Protein AF-A0A4D6KQW0-F1 (afdb_monomer_lite)

Radius of gyration: 22.05 Å; chains: 1; bounding box: 54×59×61 Å

pLDDT: mean 71.61, std 23.9, range [19.73, 98.38]

Secondary structure (DSSP, 8-state):
-------TT--EEEE-SS---HHHHHHHHHT-TT-SEEEEEEE----TT--PPPPGGG--TT-------S---------------EEEEEEETTEEEEEEEE-TT--EEEEEEES-SS-EEEEE-TT--EEEEES-SEEEES--TT--EEEEE-SEE-EEEE---TT--EEEEEEEEE-HHHHHHHHHHTTT-SEEEEEEEEE-SSS--BPPPP-BHHHHHHT-TT--EEEEEHHHHHHHHHB-GGGSS-TT---TT--EEEEEPPPTT---

Organism: Vigna unguiculata (NCBI:txid3917)

Sequence (272 aa):
MVEIGNLPALEFLSMRGIQWCWDAICKILKLASEVKHLFMKVEFTGNFEALQPFPESLWNKGDRFGAKMKGRLKLVGSRKLDDVSRTRAEFRKEGVRTISIDLPYLDECKLDFYGLRSCSLTLTSSKIVSLEVQGCSRIRVPESQHLRNLSIFNSAVYMVEIGNLPALEFLSMRGIQWCWDAICKILKLASEVKHLFMKVEFTGNFEALQPFPEVDFVDFFNSHPHLRKFDIHGAMFIALCQKNSLKHGDPGFLIPCLEEVVITMRSPLNAE

Foldseek 3Di:
DDDDPQDPPPQEDAADDADDDVVNVQVVQQSPLQHQADHDAYEDDDDLPPDDDDDPPPDDPPDDDDDDDPDDDDDDDDDDDPRQWGWDFDADSQGTAETETRRANHQEYAYAYHPDPEHAYEYEYQRHQEYADEDHQHYAYARAQNHAYYHYHYQHHEYYHYHAHPNHAYDADAHAEYALVRVVVVLLSCLAYQEYHEHYNAYDHPPDGHQDAADALLVSLVSNLNHAY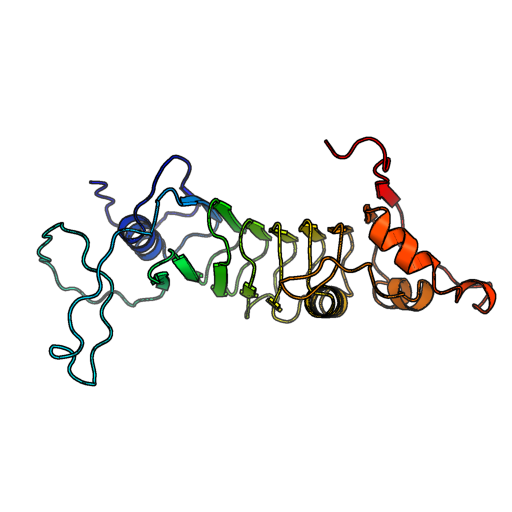AEYEQSVVVSNVPPPVVVVDDPPRDSDRHNYYHYDYDDPVDPD

Structure (mmCIF, N/CA/C/O backbone):
data_AF-A0A4D6KQW0-F1
#
_entry.id   AF-A0A4D6KQW0-F1
#
loop_
_atom_site.group_PDB
_atom_site.id
_atom_site.type_symbol
_atom_site.label_atom_id
_atom_site.label_alt_id
_atom_site.label_comp_id
_atom_site.label_asym_id
_atom_site.label_entity_id
_atom_site.label_seq_id
_atom_site.pdbx_PDB_ins_code
_atom_site.Cartn_x
_atom_site.Cartn_y
_atom_site.Cartn_z
_atom_site.occupancy
_atom_site.B_iso_or_equiv
_atom_site.auth_seq_id
_atom_site.auth_comp_id
_atom_site.auth_asym_id
_atom_site.auth_atom_id
_atom_site.pdbx_PDB_model_num
ATOM 1 N N . MET A 1 1 ? -29.356 18.038 13.583 1.00 27.16 1 MET A N 1
ATOM 2 C CA . MET A 1 1 ? -28.861 17.526 14.879 1.00 27.16 1 MET A CA 1
ATOM 3 C C . MET A 1 1 ? -29.079 16.024 14.825 1.00 27.16 1 MET A C 1
ATOM 5 O O . MET A 1 1 ? -30.209 15.639 14.572 1.00 27.16 1 MET A O 1
ATOM 9 N N . VAL A 1 2 ? -28.030 15.203 14.901 1.00 27.91 2 VAL A N 1
ATOM 10 C CA . VAL A 1 2 ? -28.188 13.740 14.946 1.00 27.91 2 VAL A CA 1
ATOM 11 C C . VAL A 1 2 ? -27.994 13.334 16.402 1.00 27.91 2 VAL A C 1
ATOM 13 O O . VAL A 1 2 ? -26.892 13.467 16.931 1.00 27.91 2 VAL A O 1
ATOM 16 N N . GLU A 1 3 ? -29.075 12.936 17.065 1.00 28.61 3 GLU A N 1
ATOM 17 C CA . GLU A 1 3 ? -29.013 12.284 18.372 1.00 28.61 3 GLU A CA 1
ATOM 18 C C . GLU A 1 3 ? -28.899 10.786 18.122 1.00 28.61 3 GLU A C 1
ATOM 20 O O . GLU A 1 3 ? -29.828 10.156 17.626 1.00 28.61 3 GLU A O 1
ATOM 25 N N . ILE A 1 4 ? -27.727 10.230 18.410 1.00 43.09 4 ILE A N 1
ATOM 26 C CA . ILE A 1 4 ? -27.513 8.789 18.389 1.00 43.09 4 ILE A CA 1
ATOM 27 C C . ILE A 1 4 ? -27.331 8.375 19.844 1.00 43.09 4 ILE A C 1
ATOM 29 O O . ILE A 1 4 ? -26.445 8.892 20.527 1.00 43.09 4 ILE A O 1
ATOM 33 N N . GLY A 1 5 ? -28.223 7.512 20.330 1.00 39.19 5 GLY A N 1
ATOM 34 C CA . GLY A 1 5 ? -28.099 6.895 21.648 1.00 39.19 5 GLY A CA 1
ATOM 35 C C . GLY A 1 5 ? -26.847 6.019 21.747 1.00 39.19 5 GLY A C 1
ATOM 36 O O . GLY A 1 5 ? -26.085 5.876 20.795 1.00 39.19 5 GLY A O 1
ATOM 37 N N . ASN A 1 6 ? -26.624 5.422 22.914 1.00 46.97 6 ASN A N 1
ATOM 38 C CA . ASN A 1 6 ? -25.516 4.491 23.110 1.00 46.97 6 ASN A CA 1
ATOM 39 C C . ASN A 1 6 ? -25.658 3.308 22.128 1.00 46.97 6 ASN A C 1
ATOM 41 O O . ASN A 1 6 ? -26.727 2.698 22.084 1.00 46.97 6 ASN A O 1
ATOM 45 N N . L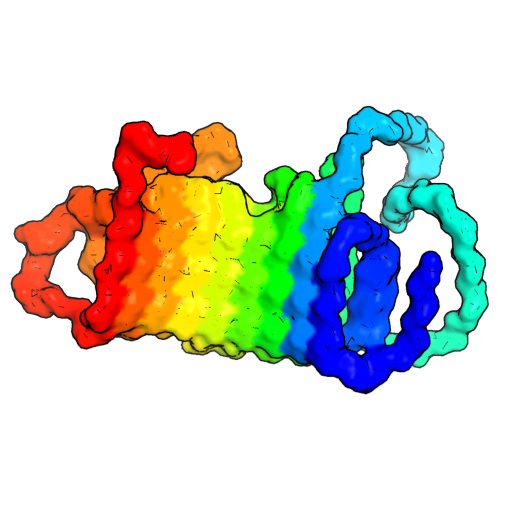EU A 1 7 ? -24.616 2.991 21.352 1.00 54.09 7 LEU A N 1
ATOM 46 C CA . LEU A 1 7 ? -24.632 1.920 20.344 1.00 54.09 7 LEU A CA 1
ATOM 47 C C . LEU A 1 7 ? -23.640 0.796 20.703 1.00 54.09 7 LEU A C 1
ATOM 49 O O . LEU A 1 7 ? -22.674 0.571 19.975 1.00 54.09 7 LEU A O 1
ATOM 53 N N . PRO A 1 8 ? -23.863 0.055 21.803 1.00 48.91 8 PRO A N 1
ATOM 54 C CA . PRO A 1 8 ? -22.927 -0.961 22.290 1.00 48.91 8 PRO A CA 1
ATOM 55 C C . PRO A 1 8 ? -22.839 -2.223 21.410 1.00 48.91 8 PRO A C 1
ATOM 57 O O . PRO A 1 8 ? -22.268 -3.205 21.840 1.00 48.91 8 PRO A O 1
ATOM 60 N N . ALA A 1 9 ? -23.430 -2.240 20.213 1.00 58.91 9 ALA A N 1
ATOM 61 C CA . ALA A 1 9 ? -23.419 -3.397 19.311 1.00 58.91 9 ALA A CA 1
ATOM 62 C C . ALA A 1 9 ? -23.220 -2.990 17.841 1.00 58.91 9 ALA A C 1
ATOM 64 O O . ALA A 1 9 ? -23.640 -3.696 16.923 1.00 58.91 9 ALA A O 1
ATOM 65 N N . LEU A 1 10 ? -22.650 -1.807 17.592 1.00 61.50 10 LEU A N 1
ATOM 66 C CA . LEU A 1 10 ? -22.441 -1.337 16.228 1.00 61.50 10 LEU A CA 1
ATOM 67 C C . LEU A 1 10 ? -21.214 -2.020 15.619 1.00 61.50 10 LEU A C 1
ATOM 69 O O . LEU A 1 10 ? -20.106 -1.513 15.723 1.00 61.50 10 LEU A O 1
ATOM 73 N N . GLU A 1 11 ? -21.417 -3.154 14.956 1.00 61.88 11 GLU A N 1
ATOM 74 C CA . GLU A 1 11 ? -20.333 -3.861 14.258 1.00 61.88 11 GLU A CA 1
ATOM 75 C C . GLU A 1 11 ? -19.911 -3.156 12.960 1.00 61.88 11 GLU A C 1
ATOM 77 O O . GLU A 1 11 ? -18.761 -3.269 12.532 1.00 61.88 11 GLU A O 1
ATOM 82 N N . PHE A 1 12 ? -20.830 -2.399 12.351 1.00 60.78 12 PHE A N 1
ATOM 83 C CA . PHE A 1 12 ? -20.650 -1.738 11.063 1.00 60.78 12 PHE A CA 1
ATOM 84 C C . PHE A 1 12 ? -21.057 -0.263 11.124 1.00 60.78 12 PHE A C 1
ATOM 86 O O . PHE A 1 12 ? -22.194 0.069 11.464 1.00 60.78 12 PHE A O 1
ATOM 93 N N . LEU A 1 13 ? -20.147 0.627 10.720 1.00 69.88 13 LEU A N 1
ATOM 94 C CA . LEU A 1 13 ? -20.395 2.060 10.590 1.00 69.88 13 LEU A CA 1
ATOM 95 C C . LEU A 1 13 ? -20.062 2.528 9.169 1.00 69.88 13 LEU A C 1
ATOM 97 O O . LEU A 1 13 ? -18.905 2.510 8.760 1.00 69.88 13 LEU A O 1
ATOM 101 N N . SER A 1 14 ? -21.070 3.002 8.431 1.00 69.31 14 SER A N 1
ATOM 102 C CA . SER A 1 14 ? -20.897 3.602 7.102 1.00 69.31 14 SER A CA 1
ATOM 103 C C . SER A 1 14 ? -21.384 5.046 7.083 1.00 69.31 14 SER A C 1
ATOM 105 O O . SER A 1 14 ? -22.583 5.304 7.163 1.00 69.31 14 SER A O 1
ATOM 107 N N . MET A 1 15 ? -20.465 5.987 6.890 1.00 64.38 15 MET A N 1
ATOM 108 C CA . MET A 1 15 ? -20.759 7.412 6.741 1.00 64.38 15 MET A CA 1
ATOM 109 C C . MET A 1 15 ? -20.546 7.817 5.277 1.00 64.38 15 MET A C 1
ATOM 111 O O . MET A 1 15 ? -19.411 7.910 4.809 1.00 64.38 15 MET A O 1
ATOM 115 N N . ARG A 1 16 ? -21.648 8.012 4.537 1.00 55.78 16 ARG A N 1
ATOM 116 C CA . ARG A 1 16 ? -21.675 8.412 3.113 1.00 55.78 16 ARG A CA 1
ATOM 117 C C . ARG A 1 16 ? -22.525 9.676 2.948 1.00 55.78 16 ARG A C 1
ATOM 119 O O . ARG A 1 16 ? -23.539 9.798 3.625 1.00 55.78 16 ARG A O 1
ATOM 126 N N . GLY A 1 17 ? -22.151 10.584 2.044 1.00 53.31 17 GLY A N 1
ATOM 127 C CA . GLY A 1 17 ? -22.925 11.799 1.728 1.00 53.31 17 GLY A CA 1
ATOM 128 C C . GLY A 1 17 ? -22.241 13.119 2.118 1.00 53.31 17 GLY A C 1
ATOM 129 O O . GLY A 1 17 ? -21.148 13.115 2.680 1.00 53.31 17 GLY A O 1
ATOM 130 N N . ILE A 1 18 ? -22.880 14.245 1.773 1.00 48.38 18 ILE A N 1
ATOM 131 C CA . ILE A 1 18 ? -22.278 15.593 1.777 1.00 48.38 18 ILE A CA 1
ATOM 132 C C . ILE A 1 18 ? -22.217 16.206 3.192 1.00 48.38 18 ILE A C 1
ATOM 134 O O . ILE A 1 18 ? -23.216 16.254 3.906 1.00 48.38 18 ILE A O 1
ATOM 138 N N . GLN A 1 19 ? -21.026 16.721 3.530 1.00 58.16 19 GLN A N 1
ATOM 139 C CA . GLN A 1 19 ? -20.669 17.606 4.653 1.00 58.16 19 GLN A CA 1
ATOM 140 C C . GLN A 1 19 ? -21.004 17.107 6.072 1.00 58.16 19 GLN A C 1
ATOM 142 O O . GLN A 1 19 ? -21.882 17.612 6.772 1.00 58.16 19 GLN A O 1
ATOM 147 N N . TRP A 1 20 ? -20.202 16.164 6.563 1.00 57.16 20 TRP A N 1
ATOM 148 C CA . TRP A 1 20 ? -20.173 15.836 7.987 1.00 57.16 20 TRP A CA 1
ATOM 149 C C . TRP A 1 20 ? -19.357 16.878 8.755 1.00 57.16 20 TRP A C 1
ATOM 151 O O . TRP A 1 20 ? -18.189 17.117 8.442 1.00 57.16 20 TRP A O 1
ATOM 161 N N . CYS A 1 21 ? -19.936 17.484 9.797 1.00 62.44 21 CYS A N 1
ATOM 162 C CA . CYS A 1 21 ? -19.119 18.253 10.729 1.00 62.44 21 CYS A CA 1
ATOM 163 C C . CYS A 1 21 ? -18.266 17.293 11.566 1.00 62.44 21 CYS A C 1
ATOM 165 O O . CYS A 1 21 ? -18.714 16.221 11.981 1.00 62.44 21 CYS A O 1
ATOM 167 N N . TRP A 1 22 ? -17.024 17.684 11.831 1.00 64.44 22 TRP A N 1
ATOM 168 C CA . TRP A 1 22 ? -16.080 16.820 12.533 1.00 64.44 22 TRP A CA 1
ATOM 169 C C . TRP A 1 22 ? -16.530 16.446 13.944 1.00 64.44 22 TRP A C 1
ATOM 171 O O . TRP A 1 22 ? -16.306 15.329 14.399 1.00 64.44 22 TRP A O 1
ATOM 181 N N . ASP A 1 23 ? -17.231 17.354 14.620 1.00 63.06 23 ASP A N 1
ATOM 182 C CA . ASP A 1 23 ? -17.795 17.080 15.938 1.00 63.06 23 ASP A CA 1
ATOM 183 C C . ASP A 1 23 ? -18.806 15.928 15.901 1.00 63.06 23 ASP A C 1
ATOM 185 O O . ASP A 1 23 ? -18.864 15.140 16.845 1.00 63.06 23 ASP A O 1
ATOM 189 N N . ALA A 1 24 ? -19.583 15.799 14.820 1.00 65.81 24 ALA A N 1
ATOM 190 C CA . ALA A 1 24 ? -20.486 14.669 14.633 1.00 65.81 24 ALA A CA 1
ATOM 191 C C . ALA A 1 24 ? -19.702 13.375 14.381 1.00 65.81 24 ALA A C 1
ATOM 193 O O . ALA A 1 24 ? -19.986 12.379 15.037 1.00 65.81 24 ALA A O 1
ATOM 194 N N . ILE A 1 25 ? -18.674 13.409 13.524 1.00 68.38 25 ILE A N 1
ATOM 195 C CA . ILE A 1 25 ? -17.788 12.258 13.269 1.00 68.38 25 ILE A CA 1
ATOM 196 C C . ILE A 1 25 ? -17.158 11.763 14.578 1.00 68.38 25 ILE A C 1
ATOM 198 O O . ILE A 1 25 ? -17.286 10.595 14.929 1.00 68.38 25 ILE A O 1
ATOM 202 N N . CYS A 1 26 ? -16.550 12.663 15.353 1.00 67.00 26 CYS A N 1
ATOM 203 C CA . CYS A 1 26 ? -15.956 12.342 16.649 1.00 67.00 26 CYS A CA 1
ATOM 204 C C . CYS A 1 26 ? -16.964 11.753 17.634 1.00 67.00 26 CYS A C 1
ATOM 206 O O . CYS A 1 26 ? -16.626 10.824 18.361 1.00 67.00 26 CYS A O 1
ATOM 208 N N . LYS A 1 27 ? -18.181 12.306 17.707 1.00 69.31 27 LYS A N 1
ATOM 209 C CA . LYS A 1 27 ? -19.221 11.784 18.602 1.00 69.31 27 LYS A CA 1
ATOM 210 C C . LYS A 1 27 ? -19.647 10.381 18.197 1.00 69.31 27 LYS A C 1
ATOM 212 O O . LYS A 1 27 ? -19.734 9.527 19.066 1.00 69.31 27 LYS A O 1
ATOM 217 N N . ILE A 1 28 ? -19.862 10.147 16.905 1.00 70.31 28 ILE A N 1
ATOM 218 C CA . ILE A 1 28 ? -20.236 8.832 16.386 1.00 70.31 28 ILE A CA 1
ATOM 219 C C . ILE A 1 28 ? -19.124 7.827 16.685 1.00 70.31 28 ILE A C 1
ATOM 221 O O . ILE A 1 28 ? -19.395 6.814 17.309 1.00 70.31 28 ILE A O 1
ATOM 225 N N . LEU A 1 29 ? -17.870 8.140 16.348 1.00 68.12 29 LEU A N 1
ATOM 226 C CA . LEU A 1 29 ? -16.743 7.228 16.567 1.00 68.12 29 LEU A CA 1
ATOM 227 C C . LEU A 1 29 ? -16.459 6.962 18.052 1.00 68.12 29 LEU A C 1
ATOM 229 O O . LEU A 1 29 ? -16.068 5.856 18.405 1.00 68.12 29 LEU A O 1
ATOM 233 N N . LYS A 1 30 ? -16.705 7.933 18.942 1.00 67.56 30 LYS A N 1
ATOM 234 C CA . LYS A 1 30 ? -16.636 7.713 20.400 1.00 67.56 30 LYS A CA 1
ATOM 235 C C . LYS A 1 30 ? -17.702 6.750 20.913 1.00 67.56 30 LYS A C 1
ATOM 237 O O . LYS A 1 30 ? -17.456 6.042 21.879 1.00 67.56 30 LYS A O 1
ATOM 242 N N . LEU A 1 31 ? -18.882 6.746 20.296 1.00 65.62 31 LEU A N 1
ATOM 243 C CA . LEU A 1 31 ? -19.970 5.827 20.639 1.00 65.62 31 LEU A CA 1
ATOM 244 C C . LEU A 1 31 ? -19.789 4.443 20.002 1.00 65.62 31 LEU A C 1
ATOM 246 O O . LEU A 1 31 ? -20.594 3.553 20.257 1.00 65.62 31 LEU A O 1
ATOM 250 N N . ALA A 1 32 ? -18.759 4.270 19.174 1.00 63.84 32 ALA A N 1
ATOM 251 C CA . ALA A 1 32 ? -18.579 3.123 18.301 1.00 63.84 32 ALA A CA 1
ATOM 252 C C . ALA A 1 32 ? -17.320 2.321 18.683 1.00 63.84 32 ALA A C 1
ATOM 254 O O . ALA A 1 32 ? -16.503 1.965 17.835 1.00 63.84 32 ALA A O 1
ATOM 255 N N . SER A 1 33 ? -17.151 2.057 19.983 1.00 66.25 33 SER A N 1
ATOM 256 C CA . SER A 1 33 ? -15.957 1.398 20.529 1.00 66.25 33 SER A CA 1
ATOM 257 C C . SER A 1 33 ? -15.799 -0.068 20.129 1.00 66.25 33 SER A C 1
ATOM 259 O O . SER A 1 33 ? -14.707 -0.614 20.242 1.00 66.25 33 SER A O 1
ATOM 261 N N . GLU A 1 34 ? -16.873 -0.702 19.658 1.00 71.62 34 GLU A N 1
ATOM 262 C CA . GLU A 1 34 ? -16.902 -2.109 19.233 1.00 71.62 34 GLU A CA 1
ATOM 263 C C . GLU A 1 34 ? -16.996 -2.274 17.706 1.00 71.62 34 GLU A C 1
ATOM 265 O O . GLU A 1 34 ? -17.265 -3.368 17.209 1.00 71.62 34 GLU A O 1
ATOM 270 N N . VAL A 1 35 ? -16.767 -1.198 16.943 1.00 74.81 35 VAL A N 1
ATOM 271 C CA . VAL A 1 35 ? -16.814 -1.259 15.477 1.00 74.81 35 VAL A CA 1
ATOM 272 C C . VAL A 1 35 ? -15.709 -2.154 14.943 1.00 74.81 35 VAL A C 1
ATOM 274 O O . VAL A 1 35 ? -14.525 -1.892 15.155 1.00 74.81 35 VAL A O 1
ATOM 277 N N . LYS A 1 36 ? -16.125 -3.159 14.171 1.00 76.44 36 LYS A N 1
ATOM 278 C CA . LYS A 1 36 ? -15.246 -4.038 13.396 1.00 76.44 36 LYS A CA 1
ATOM 279 C C . LYS A 1 36 ? -15.057 -3.529 11.973 1.00 76.44 36 LYS A C 1
ATOM 281 O O . LYS A 1 36 ? -13.974 -3.658 11.419 1.00 76.44 36 LYS A O 1
ATOM 286 N N . HIS A 1 37 ? -16.078 -2.892 11.402 1.00 76.69 37 HIS A N 1
ATOM 287 C CA . HIS A 1 37 ? -16.055 -2.401 10.026 1.00 76.69 37 HIS A CA 1
ATOM 288 C C . HIS A 1 37 ? -16.368 -0.903 9.971 1.00 76.69 37 HIS A C 1
ATOM 290 O O . HIS A 1 37 ? -17.487 -0.474 10.269 1.00 76.69 37 HIS A O 1
ATOM 296 N N . LEU A 1 38 ? -15.393 -0.100 9.543 1.00 78.56 38 LEU A N 1
ATOM 297 C CA . LEU A 1 38 ? -15.535 1.341 9.353 1.00 78.56 38 LEU A CA 1
ATOM 298 C C . LEU A 1 38 ? -15.423 1.695 7.873 1.00 78.56 38 LEU A C 1
ATOM 300 O O . LEU A 1 38 ? -14.363 1.554 7.269 1.00 78.56 38 LEU A O 1
ATOM 304 N N . PHE A 1 39 ? -16.492 2.248 7.307 1.00 76.75 39 PHE A N 1
ATOM 305 C CA . PHE A 1 39 ? -16.453 2.925 6.018 1.00 76.75 39 PHE A CA 1
ATOM 306 C C . PHE A 1 39 ? -16.784 4.402 6.189 1.00 76.75 39 PHE A C 1
ATOM 308 O O . PHE A 1 39 ? -17.892 4.771 6.579 1.00 76.75 39 PHE A O 1
ATOM 315 N N . MET A 1 40 ? -15.840 5.272 5.858 1.00 76.38 40 MET A N 1
ATOM 316 C CA . MET A 1 40 ? -16.027 6.707 5.983 1.00 76.38 40 MET A CA 1
ATOM 317 C C . MET A 1 40 ? -15.601 7.405 4.698 1.00 76.38 40 MET A C 1
ATOM 319 O O . MET A 1 40 ? -14.428 7.401 4.340 1.00 76.38 40 MET A O 1
ATOM 323 N N . LYS A 1 41 ? -16.561 8.050 4.034 1.00 70.06 41 LYS A N 1
ATOM 324 C CA . LYS A 1 41 ? -16.304 8.992 2.945 1.00 70.06 41 LYS A CA 1
ATOM 325 C C . LYS A 1 41 ? -16.561 10.404 3.463 1.00 70.06 41 LYS A C 1
ATOM 327 O O . LYS A 1 41 ? -17.693 10.730 3.820 1.00 70.06 41 LYS A O 1
ATOM 332 N N . VAL A 1 42 ? -15.522 11.234 3.514 1.00 65.81 42 VAL A N 1
ATOM 333 C CA . VAL A 1 42 ? -15.607 12.630 3.958 1.00 65.81 42 VAL A CA 1
ATOM 334 C C . VAL A 1 42 ? -15.189 13.550 2.822 1.00 65.81 42 VAL A C 1
ATOM 336 O O . VAL A 1 42 ? -14.057 13.514 2.343 1.00 65.81 42 VAL A O 1
ATOM 339 N N . GLU A 1 43 ? -16.105 14.419 2.417 1.00 60.88 43 GLU A N 1
ATOM 340 C CA . GLU A 1 43 ? -15.833 15.495 1.469 1.00 60.88 43 GLU A CA 1
ATOM 341 C C . GLU A 1 43 ? -15.678 16.807 2.246 1.00 60.88 43 GLU A C 1
ATOM 343 O O . GLU A 1 43 ? -16.610 17.263 2.915 1.00 60.88 43 GLU A O 1
ATOM 348 N N . PHE A 1 44 ? -14.488 17.409 2.187 1.00 56.72 44 PHE A N 1
ATOM 349 C CA . PHE A 1 44 ? -14.224 18.710 2.796 1.00 56.72 44 PHE A CA 1
ATOM 350 C C . PHE A 1 44 ? -14.480 19.815 1.772 1.00 56.72 44 PHE A C 1
ATOM 352 O O . PHE A 1 44 ? -13.649 20.087 0.910 1.00 56.72 44 PHE A O 1
ATOM 359 N N . THR A 1 45 ? -15.630 20.476 1.880 1.00 43.47 45 THR A N 1
ATOM 360 C CA . THR A 1 45 ? -15.970 21.651 1.070 1.00 43.47 45 THR A CA 1
ATOM 361 C C . THR A 1 45 ? -15.911 22.910 1.936 1.00 43.47 45 THR A C 1
ATOM 363 O O . THR A 1 45 ? -16.714 23.073 2.858 1.00 43.47 45 THR A O 1
ATOM 366 N N . GLY A 1 46 ? -14.963 23.808 1.658 1.00 41.19 46 GLY A N 1
ATOM 367 C CA . GLY A 1 46 ? -14.896 25.124 2.298 1.00 41.19 46 GLY A CA 1
ATOM 368 C C . GLY A 1 46 ? -13.716 25.974 1.824 1.00 41.19 46 GLY A C 1
ATOM 369 O O . GLY A 1 46 ? -12.573 25.529 1.880 1.00 41.19 46 GLY A O 1
ATOM 370 N N . ASN A 1 47 ? -13.989 27.213 1.400 1.00 33.94 47 ASN A N 1
ATOM 371 C CA . ASN A 1 47 ? -12.963 28.247 1.257 1.00 33.94 47 ASN A CA 1
ATOM 372 C C . ASN A 1 47 ? -12.507 28.658 2.661 1.00 33.94 47 ASN A C 1
ATOM 374 O O . ASN A 1 47 ? -13.232 29.317 3.404 1.00 33.94 47 ASN A O 1
ATOM 378 N N . PHE A 1 48 ? -11.302 28.249 3.032 1.00 41.34 48 PHE A N 1
ATOM 379 C CA . PHE A 1 48 ? -10.703 28.526 4.336 1.00 41.34 48 PHE A CA 1
ATOM 380 C C . PHE A 1 48 ? -10.150 29.966 4.478 1.00 41.34 48 PHE A C 1
ATOM 382 O O . PHE A 1 48 ? -9.603 30.327 5.519 1.00 41.34 48 PHE A O 1
ATOM 389 N N . GLU A 1 49 ? -10.314 30.819 3.461 1.00 28.05 49 GLU A N 1
ATOM 390 C CA . GLU A 1 49 ? -9.651 32.131 3.359 1.00 28.05 49 GLU A CA 1
ATOM 391 C C . GLU A 1 49 ? -10.269 33.281 4.181 1.00 28.05 49 GLU A C 1
ATOM 393 O O . GLU A 1 49 ? -9.705 34.370 4.213 1.00 28.05 49 GLU A O 1
ATOM 398 N N . ALA A 1 50 ? -11.363 33.084 4.923 1.00 29.20 50 ALA A N 1
ATOM 399 C CA . ALA A 1 50 ? -12.030 34.180 5.646 1.00 29.20 50 ALA A CA 1
ATOM 400 C C . ALA A 1 50 ? -12.142 33.965 7.166 1.00 29.20 50 ALA A C 1
ATOM 402 O O . ALA A 1 50 ? -13.225 34.046 7.740 1.00 29.20 50 ALA A O 1
ATOM 403 N N . LEU A 1 51 ? -11.022 33.727 7.853 1.00 30.58 51 LEU A N 1
ATOM 404 C CA . LEU A 1 51 ? -10.959 33.870 9.315 1.00 30.58 51 LEU A CA 1
ATOM 405 C C . LEU A 1 51 ? -9.799 34.797 9.698 1.00 30.58 51 LEU A C 1
ATOM 407 O O . LEU A 1 51 ? -8.630 34.400 9.713 1.00 30.58 51 LEU A O 1
ATOM 411 N N . GLN A 1 52 ? -10.116 36.060 9.999 1.00 26.38 52 GLN A N 1
ATOM 412 C CA . GLN A 1 52 ? -9.146 36.993 10.576 1.00 26.38 52 GLN A CA 1
ATOM 413 C C . GLN A 1 52 ? -8.632 36.460 11.929 1.00 26.38 52 GLN A C 1
ATOM 415 O O . GLN A 1 52 ? -9.425 35.937 12.716 1.00 26.38 52 GLN A O 1
ATOM 420 N N . PRO A 1 53 ? -7.319 36.539 12.212 1.00 31.05 53 PRO A N 1
ATOM 421 C CA . PRO A 1 53 ? -6.777 36.132 13.505 1.00 31.05 53 PRO A CA 1
ATOM 422 C C . PRO A 1 53 ? -7.133 37.168 14.588 1.00 31.05 53 PRO A C 1
ATOM 424 O O . PRO A 1 53 ? -6.989 38.367 14.369 1.00 31.05 53 PRO A O 1
ATOM 427 N N . PHE A 1 54 ? -7.596 36.713 15.757 1.00 28.52 54 PHE A N 1
ATOM 428 C CA . PHE A 1 54 ? -7.728 37.568 16.946 1.00 28.52 54 PHE A CA 1
ATOM 429 C C . PHE A 1 54 ? -6.335 37.913 17.520 1.00 28.52 54 PHE A C 1
ATOM 431 O O . PHE A 1 54 ? -5.421 37.099 17.369 1.00 28.52 54 PHE A O 1
ATOM 438 N N . PRO A 1 55 ? -6.161 39.065 18.202 1.00 27.30 55 PRO A N 1
ATOM 439 C CA . PRO A 1 55 ? -4.858 39.521 18.689 1.00 27.30 55 PRO A CA 1
ATOM 440 C C . PRO A 1 55 ? -4.233 38.561 19.712 1.00 27.30 55 PRO A C 1
ATOM 442 O O . PRO A 1 55 ? -4.916 38.037 20.595 1.00 27.30 55 PRO A O 1
ATOM 445 N N . GLU A 1 56 ? -2.915 38.378 19.622 1.00 33.09 56 GLU A N 1
ATOM 446 C CA . GLU A 1 56 ? -2.097 37.494 20.474 1.00 33.09 56 GLU A CA 1
ATOM 447 C C . GLU A 1 56 ? -2.076 37.886 21.965 1.00 33.09 56 GLU A C 1
ATOM 449 O O . GLU A 1 56 ? -1.618 37.113 22.803 1.00 33.09 56 GLU A O 1
ATOM 454 N N . SER A 1 57 ? -2.633 39.041 22.339 1.00 32.53 57 SER A N 1
ATOM 455 C CA . SER A 1 57 ? -2.636 39.550 23.718 1.00 32.53 57 SER A CA 1
ATOM 456 C C . SER A 1 57 ? -3.619 38.857 24.675 1.00 32.53 57 SER A C 1
ATOM 458 O O . SER A 1 57 ? -3.618 39.166 25.863 1.00 32.53 57 SER A O 1
ATOM 460 N N . LEU A 1 58 ? -4.443 37.915 24.196 1.00 33.75 58 LEU A N 1
ATOM 461 C CA . LEU A 1 58 ? -5.413 37.160 25.013 1.00 33.75 58 LEU A CA 1
ATOM 462 C C . LEU A 1 58 ? -5.005 35.701 25.304 1.00 33.75 58 LEU A C 1
ATOM 464 O O . LEU A 1 58 ? -5.806 34.936 25.841 1.00 33.75 58 LEU A O 1
ATOM 468 N N . TRP A 1 59 ? -3.782 35.292 24.956 1.00 35.84 59 TRP A N 1
ATOM 469 C CA . TRP A 1 59 ? -3.335 33.899 25.062 1.00 35.84 59 TRP A CA 1
ATOM 470 C C . TRP A 1 59 ? -2.485 33.694 26.325 1.00 35.84 59 TRP A C 1
ATOM 472 O O . TRP A 1 59 ? -1.334 34.121 26.380 1.00 35.84 59 TRP A O 1
ATOM 482 N N . ASN A 1 60 ? -3.017 33.000 27.336 1.00 28.39 60 ASN A N 1
ATOM 483 C CA . ASN A 1 60 ? -2.197 32.512 28.449 1.00 28.39 60 ASN A CA 1
ATOM 484 C C . ASN A 1 60 ? -1.444 31.239 28.030 1.00 28.39 60 ASN A C 1
ATOM 486 O O . ASN A 1 60 ? -2.019 30.313 27.453 1.00 28.39 60 ASN A O 1
ATOM 490 N N . LYS A 1 61 ? -0.141 31.184 28.340 1.00 31.56 61 LYS A N 1
ATOM 491 C CA . LYS A 1 61 ? 0.710 30.002 28.133 1.00 31.56 61 LYS A CA 1
ATOM 492 C C . LYS A 1 61 ? 0.171 28.830 28.962 1.00 31.56 61 LYS A C 1
ATOM 494 O O . LYS A 1 61 ? 0.402 28.771 30.164 1.00 31.56 61 LYS A O 1
ATOM 499 N N . GLY A 1 62 ? -0.528 27.903 28.312 1.00 29.20 62 GLY A N 1
ATOM 500 C CA . GLY A 1 62 ? -1.021 26.674 28.941 1.00 29.20 62 GLY A CA 1
ATOM 501 C C . GLY A 1 62 ? -2.204 26.018 28.232 1.00 29.20 62 GLY A C 1
ATOM 502 O O . GLY A 1 62 ? -2.373 24.806 28.342 1.00 29.20 62 GLY A O 1
ATOM 503 N N . ASP A 1 63 ? -2.968 26.769 27.437 1.00 25.09 63 ASP A N 1
ATOM 504 C CA . ASP A 1 63 ? -4.248 26.283 26.922 1.00 25.09 63 ASP A CA 1
ATOM 505 C C . ASP A 1 63 ? -4.209 25.858 25.441 1.00 25.09 63 ASP A C 1
ATOM 507 O O . ASP A 1 63 ? -3.919 26.644 24.539 1.00 25.09 63 ASP A O 1
ATOM 511 N N . ARG A 1 64 ? -4.559 24.589 25.178 1.00 27.00 64 ARG A N 1
ATOM 512 C CA . ARG A 1 64 ? -4.905 24.068 23.843 1.00 27.00 64 ARG A CA 1
ATOM 513 C C . ARG A 1 64 ? -6.410 24.231 23.630 1.00 27.00 64 ARG A C 1
ATOM 515 O O . ARG A 1 64 ? -7.180 23.486 24.228 1.00 27.00 64 ARG A O 1
ATOM 522 N N . PHE A 1 65 ? -6.829 25.128 22.736 1.00 29.69 65 PHE A N 1
ATOM 523 C CA . PHE A 1 65 ? -8.232 25.230 22.318 1.00 29.69 65 PHE A CA 1
ATOM 524 C C . PHE A 1 65 ? -8.415 25.107 20.806 1.00 29.69 65 PHE A C 1
ATOM 526 O O . PHE A 1 65 ? -7.713 25.729 20.011 1.00 29.69 65 PHE A O 1
ATOM 533 N N . GLY A 1 66 ? -9.400 24.282 20.439 1.00 25.75 66 GLY A N 1
ATOM 534 C CA . GLY A 1 66 ? -9.954 24.180 19.096 1.00 25.75 66 GLY A CA 1
ATOM 535 C C . GLY A 1 66 ? -10.805 25.396 18.732 1.00 25.75 66 GLY A C 1
ATOM 536 O O . GLY A 1 66 ? -11.316 26.115 19.595 1.00 25.75 66 GLY A O 1
ATOM 537 N N . ALA A 1 67 ? -10.952 25.619 17.429 1.00 24.50 67 ALA A N 1
ATOM 538 C CA . ALA A 1 67 ? -11.757 26.701 16.886 1.00 24.50 67 ALA A CA 1
ATOM 539 C C . ALA A 1 67 ? -13.232 26.554 17.297 1.00 24.50 67 ALA A C 1
ATOM 541 O O . ALA A 1 67 ? -13.857 25.511 17.114 1.00 24.50 67 ALA A O 1
ATOM 542 N N . LYS A 1 68 ? -13.795 27.633 17.841 1.00 21.77 68 LYS A N 1
ATOM 543 C CA . LYS A 1 68 ? -15.197 27.733 18.248 1.00 21.77 68 LYS A CA 1
ATOM 544 C C . LYS A 1 68 ? -16.039 28.121 17.027 1.00 21.77 68 LYS A C 1
ATOM 546 O O . LYS A 1 68 ? -16.114 29.299 16.685 1.00 21.77 68 LYS A O 1
ATOM 551 N N . MET A 1 69 ? -16.688 27.157 16.373 1.00 23.66 69 MET A N 1
ATOM 552 C CA . MET A 1 69 ? -17.815 27.464 15.481 1.00 23.66 69 MET A CA 1
ATOM 553 C C . MET A 1 69 ? -19.032 27.858 16.333 1.00 23.66 69 MET A C 1
ATOM 555 O O . MET A 1 69 ? -19.284 27.279 17.390 1.00 23.66 69 MET A O 1
ATOM 559 N N . LYS A 1 70 ? -19.769 28.895 15.915 1.00 22.56 70 LYS A N 1
ATOM 560 C CA . LYS A 1 70 ? -20.941 29.427 16.630 1.00 22.56 70 LYS A CA 1
ATOM 561 C C . LYS A 1 70 ? -22.048 28.362 16.719 1.00 22.56 70 LYS A C 1
ATOM 563 O O . LYS A 1 70 ? -22.861 28.214 15.820 1.00 22.56 70 LYS A O 1
ATOM 568 N N . GLY A 1 71 ? -22.098 27.674 17.853 1.00 22.67 71 GLY A N 1
ATOM 569 C CA . GLY A 1 71 ? -23.217 26.857 18.310 1.00 22.67 71 GLY A CA 1
ATOM 570 C C . GLY A 1 71 ? -23.072 26.637 19.814 1.00 22.67 71 GLY A C 1
ATOM 571 O O . GLY A 1 71 ? -22.121 26.004 20.261 1.00 22.67 71 GLY A O 1
ATOM 572 N N . ARG A 1 72 ? -23.960 27.222 20.628 1.00 21.50 72 ARG A N 1
ATOM 573 C CA . ARG A 1 72 ? -24.003 26.946 22.075 1.00 21.50 72 ARG A CA 1
ATOM 574 C C . ARG A 1 72 ? -24.535 25.530 22.274 1.00 21.50 72 ARG A C 1
ATOM 576 O O . ARG A 1 72 ? -25.654 25.266 21.856 1.00 21.50 72 ARG A O 1
ATOM 583 N N . LEU A 1 73 ? -23.805 24.674 22.984 1.00 21.50 73 LEU A N 1
ATOM 584 C CA . LEU A 1 73 ? -24.356 23.446 23.561 1.00 21.50 73 LEU A CA 1
ATOM 585 C C . LEU A 1 73 ? -23.782 23.239 24.966 1.00 21.50 73 LEU A C 1
ATOM 587 O O . LEU A 1 73 ? -22.571 23.223 25.172 1.00 21.50 73 LEU A O 1
ATOM 591 N N . LYS A 1 74 ? -24.699 23.165 25.932 1.00 19.78 74 LYS A N 1
ATOM 592 C CA . LYS A 1 74 ? -24.472 23.008 27.370 1.00 19.78 74 LYS A CA 1
ATOM 593 C C . LYS A 1 74 ? -24.573 21.509 27.678 1.00 19.78 74 LYS A C 1
ATOM 595 O O . LYS A 1 74 ? -25.562 20.890 27.305 1.00 19.78 74 LYS A O 1
ATOM 600 N N . LEU A 1 75 ? -23.551 20.934 28.308 1.00 20.94 75 LEU A N 1
ATOM 601 C CA . LEU A 1 75 ? -23.530 19.533 28.740 1.00 20.94 75 LEU A CA 1
ATOM 602 C C . LEU A 1 75 ? -24.262 19.373 30.080 1.00 20.94 75 LEU A C 1
ATOM 604 O O . LEU A 1 75 ? -24.027 20.149 31.005 1.00 20.94 75 LEU A O 1
ATOM 608 N N . VAL A 1 76 ? -25.091 18.334 30.193 1.00 19.73 76 VAL A N 1
ATOM 609 C CA . VAL A 1 76 ? -25.571 17.776 31.465 1.00 19.73 76 VAL A CA 1
ATOM 610 C C . VAL A 1 76 ? -25.343 16.267 31.407 1.00 19.73 76 VAL A C 1
ATOM 612 O O . VAL A 1 76 ? -25.798 15.623 30.467 1.00 19.73 76 VAL A O 1
ATOM 615 N N . GLY A 1 77 ? -24.648 15.717 32.406 1.00 21.44 77 GLY A N 1
ATOM 616 C CA . GLY A 1 77 ? -24.552 14.272 32.636 1.00 21.44 77 GLY A CA 1
ATOM 617 C C . GLY A 1 77 ? -23.122 13.747 32.744 1.00 21.44 77 GLY A C 1
ATOM 618 O O . GLY A 1 77 ? -22.445 13.532 31.745 1.00 21.44 77 GLY A O 1
ATOM 619 N N . SER A 1 78 ? -22.679 13.513 33.976 1.00 25.28 78 SER A N 1
ATOM 620 C CA . SER A 1 78 ? -21.433 12.844 34.341 1.00 25.28 78 SER A CA 1
ATOM 621 C C . SER A 1 78 ? -21.683 11.359 34.630 1.00 25.28 78 SER A C 1
ATOM 623 O O . SER A 1 78 ? -22.402 11.034 35.570 1.00 25.28 78 SER A O 1
ATOM 625 N N . ARG A 1 79 ? -21.033 10.455 33.883 1.00 25.09 79 ARG A N 1
ATOM 626 C CA . ARG A 1 79 ? -20.617 9.118 34.355 1.00 25.09 79 ARG A CA 1
ATOM 627 C C . ARG A 1 79 ? -19.317 8.710 33.658 1.00 25.09 79 ARG A C 1
ATOM 629 O O . ARG A 1 79 ? -19.173 8.923 32.460 1.00 25.09 79 ARG A O 1
ATOM 636 N N . LYS A 1 80 ? -18.381 8.147 34.431 1.00 27.81 80 LYS A N 1
ATOM 637 C CA . LYS A 1 80 ? -17.174 7.469 33.935 1.00 27.81 80 LYS A CA 1
ATOM 638 C C . LYS A 1 80 ? -17.609 6.250 33.111 1.00 27.81 80 LYS A C 1
ATOM 640 O O . LYS A 1 80 ? -18.200 5.336 33.678 1.00 27.81 80 LYS A O 1
ATOM 645 N N . LEU A 1 81 ? -17.334 6.262 31.810 1.00 30.36 81 LEU A N 1
ATOM 646 C CA . LEU A 1 81 ? -17.127 5.049 31.021 1.00 30.36 81 LEU A CA 1
ATOM 647 C C . LEU A 1 81 ? -15.617 4.901 30.839 1.00 30.36 81 LEU A C 1
ATOM 649 O O . LEU A 1 81 ? -14.943 5.893 30.549 1.00 30.36 81 LEU A O 1
ATOM 653 N N . ASP A 1 82 ? -15.098 3.695 31.037 1.00 31.31 82 ASP A N 1
ATOM 654 C CA . ASP A 1 82 ? -13.713 3.382 30.706 1.00 31.31 82 ASP A CA 1
ATOM 655 C C . ASP A 1 82 ? -13.520 3.550 29.185 1.00 31.31 82 ASP A C 1
ATOM 657 O O . ASP A 1 82 ? -14.227 2.974 28.361 1.00 31.31 82 ASP A O 1
ATOM 661 N N . ASP A 1 83 ? -12.623 4.469 28.837 1.00 41.62 83 ASP A N 1
ATOM 662 C CA . ASP A 1 83 ? -12.513 5.180 27.559 1.00 41.62 83 ASP A CA 1
ATOM 663 C C . ASP A 1 83 ? -11.587 4.409 26.597 1.00 41.62 83 ASP A C 1
ATOM 665 O O . ASP A 1 83 ? -10.403 4.723 26.484 1.00 41.62 83 ASP A O 1
ATOM 669 N N . VAL A 1 84 ? -12.101 3.345 25.964 1.00 45.16 84 VAL A N 1
ATOM 670 C CA . VAL A 1 84 ? -11.305 2.393 25.149 1.00 45.16 84 VAL A CA 1
ATOM 671 C C . VAL A 1 84 ? -11.184 2.808 23.669 1.00 45.16 84 VAL A C 1
ATOM 673 O O . VAL A 1 84 ? -10.440 2.200 22.907 1.00 45.16 84 VAL A O 1
ATOM 676 N N . SER A 1 85 ? -11.871 3.865 23.224 1.00 48.12 85 SER A N 1
ATOM 677 C CA . SER A 1 85 ? -11.834 4.305 21.819 1.00 48.12 85 SER A CA 1
ATOM 678 C C . SER A 1 85 ? -11.732 5.814 21.688 1.00 48.12 85 SER A C 1
ATOM 680 O O . SER A 1 85 ? -12.533 6.567 22.245 1.00 48.12 85 SER A O 1
ATOM 682 N N . ARG A 1 86 ? -10.733 6.281 20.934 1.00 53.16 86 ARG A N 1
ATOM 683 C CA . ARG A 1 86 ? -10.416 7.707 20.804 1.00 53.16 86 ARG A CA 1
ATOM 684 C C . ARG A 1 86 ? -10.242 8.091 19.346 1.00 53.16 86 ARG A C 1
ATOM 686 O O . ARG A 1 86 ? -9.307 7.684 18.677 1.00 53.16 86 ARG A O 1
ATOM 693 N N . THR A 1 87 ? -11.106 8.974 18.859 1.00 46.31 87 THR A N 1
ATOM 694 C CA . THR A 1 87 ? -10.860 9.674 17.594 1.00 46.31 87 THR A CA 1
ATOM 695 C C . THR A 1 87 ? -10.511 11.128 17.863 1.00 46.31 87 THR A C 1
ATOM 697 O O . THR A 1 87 ? -11.167 11.807 18.658 1.00 46.31 87 THR A O 1
ATOM 700 N N . ARG A 1 88 ? -9.473 11.620 17.188 1.00 44.97 88 ARG A N 1
ATOM 701 C CA . ARG A 1 88 ? -9.007 13.003 17.261 1.00 44.97 88 ARG A CA 1
ATOM 702 C C . ARG A 1 88 ? -8.727 13.511 15.851 1.00 44.97 88 ARG A C 1
ATOM 704 O O . ARG A 1 88 ? -8.105 12.808 15.071 1.00 44.97 88 ARG A O 1
ATOM 711 N N . ALA A 1 89 ? -9.118 14.743 15.538 1.00 44.56 89 ALA A N 1
ATOM 712 C CA . ALA A 1 89 ? -8.455 15.480 14.463 1.00 44.56 89 ALA A CA 1
ATOM 713 C C . ALA A 1 89 ? -7.966 16.828 14.938 1.00 44.56 89 ALA A C 1
ATOM 715 O O . ALA A 1 89 ? -8.504 17.427 15.872 1.00 44.56 89 ALA A O 1
ATOM 716 N N . GLU A 1 90 ? -6.938 17.291 14.244 1.00 40.94 90 GLU A N 1
ATOM 717 C CA . GLU A 1 90 ? -6.372 18.613 14.411 1.00 40.94 90 GLU A CA 1
ATOM 718 C C . GLU A 1 90 ? -6.629 19.437 13.146 1.00 40.94 90 GLU A C 1
ATOM 720 O O . GLU A 1 90 ? -6.286 19.044 12.025 1.00 40.94 90 GLU A O 1
ATOM 725 N N . PHE A 1 91 ? -7.249 20.598 13.355 1.00 41.22 91 PHE A N 1
ATOM 726 C CA . PHE A 1 91 ? -7.582 21.566 12.318 1.00 41.22 91 PHE A CA 1
ATOM 727 C C . PHE A 1 91 ? -6.573 22.706 12.341 1.00 41.22 91 PHE A C 1
ATOM 729 O O . PHE A 1 91 ? -6.242 23.229 13.406 1.00 41.22 91 PHE A O 1
ATOM 736 N N . ARG A 1 92 ? -6.121 23.132 11.161 1.00 43.59 92 ARG A N 1
ATOM 737 C CA . ARG A 1 92 ? -5.451 24.425 10.978 1.00 43.59 92 ARG A CA 1
ATOM 738 C C . ARG A 1 92 ? -6.333 25.342 10.141 1.00 43.59 92 ARG A C 1
ATOM 740 O O . ARG A 1 92 ? -7.386 24.933 9.661 1.00 43.59 92 ARG A O 1
ATOM 747 N N . LYS A 1 93 ? -5.877 26.583 9.957 1.00 35.84 93 LYS A N 1
ATOM 748 C CA . LYS A 1 93 ? -6.566 27.622 9.182 1.00 35.84 93 LYS A CA 1
ATOM 749 C C . LYS A 1 93 ? -7.003 27.166 7.784 1.00 35.84 93 LYS A C 1
ATOM 751 O O . LYS A 1 93 ? -7.941 27.745 7.285 1.00 35.84 93 LYS A O 1
ATOM 756 N N . GLU A 1 94 ? -6.379 26.124 7.225 1.00 44.66 94 GLU A N 1
ATOM 757 C CA . GLU A 1 94 ? -6.604 25.545 5.888 1.00 44.66 94 GLU A CA 1
ATOM 758 C C . GLU A 1 94 ? -7.365 24.193 5.885 1.00 44.66 94 GLU A C 1
ATOM 760 O O . GLU A 1 94 ? -7.436 23.538 4.849 1.00 44.66 94 GLU A O 1
ATOM 765 N N . GLY A 1 95 ? -7.890 23.729 7.029 1.00 52.34 95 GLY A N 1
ATOM 766 C CA . GLY A 1 95 ? -8.657 22.476 7.141 1.00 52.34 95 GLY A CA 1
ATOM 767 C C . GLY A 1 95 ? -8.036 21.396 8.032 1.00 52.34 95 GLY A C 1
ATOM 768 O O . GLY A 1 95 ? -7.133 21.669 8.831 1.00 52.34 95 GLY A O 1
ATOM 769 N N . VAL A 1 96 ? -8.566 20.166 7.941 1.00 54.56 96 VAL A N 1
ATOM 770 C CA . VAL A 1 96 ? -8.042 18.996 8.674 1.00 54.56 96 VAL A CA 1
ATOM 771 C C . VAL A 1 96 ? -6.667 18.652 8.133 1.00 54.56 96 VAL A C 1
ATOM 773 O O . VAL A 1 96 ? -6.528 18.333 6.956 1.00 54.56 96 VAL A O 1
ATOM 776 N N . ARG A 1 97 ? -5.653 18.682 8.999 1.00 67.75 97 ARG A N 1
ATOM 777 C CA . ARG A 1 97 ? -4.306 18.224 8.632 1.00 67.75 97 ARG A CA 1
ATOM 778 C C . ARG A 1 97 ? -3.951 16.878 9.235 1.00 67.75 97 ARG A C 1
ATOM 780 O O . ARG A 1 97 ? -3.099 16.197 8.677 1.00 67.75 97 ARG A O 1
ATOM 787 N N . THR A 1 98 ? -4.589 16.496 10.337 1.00 73.56 98 THR A N 1
ATOM 788 C CA . THR A 1 98 ? -4.281 15.251 11.042 1.00 73.56 98 THR A CA 1
ATOM 789 C C . THR A 1 98 ? -5.557 14.583 11.516 1.00 73.56 98 THR A C 1
ATOM 791 O O . THR A 1 98 ? -6.380 15.235 12.153 1.00 73.56 98 THR A O 1
ATOM 794 N N . ILE A 1 99 ? -5.686 13.289 11.248 1.00 79.25 99 ILE A N 1
ATOM 795 C CA . ILE A 1 99 ? -6.758 12.400 11.680 1.00 79.25 99 ILE A CA 1
ATOM 796 C C . ILE A 1 99 ? -6.105 11.264 12.457 1.00 79.25 99 ILE A C 1
ATOM 798 O O . ILE A 1 99 ? -5.181 10.621 11.969 1.00 79.25 99 ILE A O 1
ATOM 802 N N . SER A 1 100 ? -6.575 11.017 13.669 1.00 80.62 100 SER A N 1
ATOM 803 C CA . SER A 1 100 ? -6.140 9.918 14.521 1.00 80.62 100 SER A CA 1
ATOM 804 C C . SER A 1 100 ? -7.359 9.102 14.919 1.00 80.62 100 SER A C 1
ATOM 806 O O . SER A 1 100 ? -8.291 9.651 15.505 1.00 80.62 100 SER A O 1
ATOM 808 N N . ILE A 1 101 ? -7.355 7.818 14.585 1.00 82.00 101 ILE A N 1
ATOM 809 C CA . ILE A 1 101 ? -8.423 6.865 14.878 1.00 82.00 101 ILE A CA 1
ATOM 810 C C . ILE A 1 101 ? -7.817 5.766 15.745 1.00 82.00 101 ILE A C 1
ATOM 812 O O . ILE A 1 101 ? -6.875 5.102 15.324 1.00 82.00 101 ILE A O 1
ATOM 816 N N . ASP A 1 102 ? -8.353 5.597 16.946 1.00 83.69 102 ASP A N 1
ATOM 817 C CA . ASP A 1 102 ? -7.985 4.550 17.896 1.00 83.69 102 ASP A CA 1
ATOM 818 C C . ASP A 1 102 ? -9.222 3.685 18.158 1.00 83.69 102 ASP A C 1
ATOM 820 O O . ASP A 1 102 ? -10.142 4.097 18.876 1.00 83.69 102 ASP A O 1
ATOM 824 N N . LEU A 1 103 ? -9.273 2.54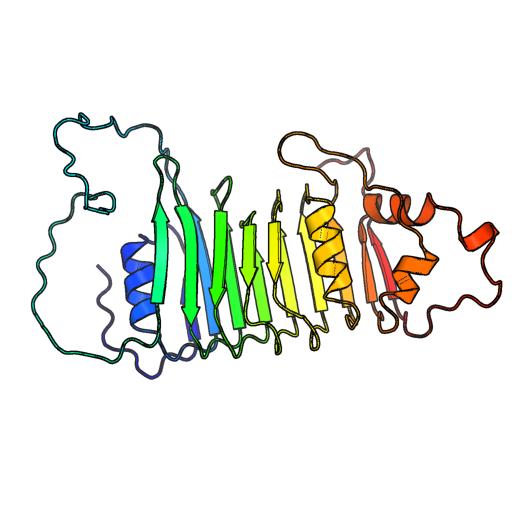2 17.469 1.00 82.50 103 LEU A N 1
ATOM 825 C CA . LEU A 1 103 ? -10.374 1.578 17.488 1.00 82.50 103 LEU A CA 1
ATOM 826 C C . LEU A 1 103 ? -9.779 0.162 17.596 1.00 82.50 103 LEU A C 1
ATOM 828 O O . LEU A 1 103 ? -9.451 -0.448 16.574 1.00 82.50 103 LEU A O 1
ATOM 832 N N . PRO A 1 104 ? -9.621 -0.393 18.811 1.00 82.19 104 PRO A N 1
ATOM 833 C CA . PRO A 1 104 ? -8.825 -1.606 19.034 1.00 82.19 104 PRO A CA 1
ATOM 834 C C . PRO A 1 104 ? -9.406 -2.877 18.401 1.00 82.19 104 PRO A C 1
ATOM 836 O O . PRO A 1 104 ? -8.667 -3.843 18.206 1.00 82.19 104 PRO A O 1
ATOM 839 N N . TYR A 1 105 ? -10.702 -2.874 18.074 1.00 83.50 105 TYR A N 1
ATOM 840 C CA . TYR A 1 105 ? -11.436 -4.009 17.501 1.00 83.50 105 TYR A CA 1
ATOM 841 C C . TYR A 1 105 ? -11.733 -3.876 16.004 1.00 83.50 105 TYR A C 1
ATOM 843 O O . TYR A 1 105 ? -12.489 -4.678 15.469 1.00 83.50 105 TYR A O 1
ATOM 851 N N . LEU A 1 106 ? -11.169 -2.862 15.348 1.00 84.88 106 LEU A N 1
ATOM 852 C CA . LEU A 1 106 ? -11.400 -2.609 13.933 1.00 84.88 106 LEU A CA 1
ATOM 853 C C . LEU A 1 106 ? -10.698 -3.663 13.064 1.00 84.88 106 LEU A C 1
ATOM 855 O O . LEU A 1 106 ? -9.474 -3.729 13.045 1.00 84.88 106 LEU A O 1
ATOM 859 N N . ASP A 1 107 ? -11.474 -4.434 12.308 1.00 87.38 107 ASP A N 1
ATOM 860 C CA . ASP A 1 107 ? -10.998 -5.460 11.377 1.00 87.38 107 ASP A CA 1
ATOM 861 C C . ASP A 1 107 ? -10.845 -4.885 9.958 1.00 87.38 107 ASP A C 1
ATOM 863 O O . ASP A 1 107 ? -9.877 -5.170 9.251 1.00 87.38 107 ASP A O 1
ATOM 867 N N . GLU A 1 108 ? -11.776 -4.027 9.535 1.00 89.88 108 GLU A N 1
ATOM 868 C CA . GLU A 1 108 ? -11.786 -3.421 8.205 1.00 89.88 108 GLU A CA 1
ATOM 869 C C . GLU A 1 108 ? -12.013 -1.915 8.278 1.00 89.88 108 GLU A C 1
ATOM 871 O O . GLU A 1 108 ? -12.946 -1.426 8.917 1.00 89.88 108 GLU A O 1
ATOM 876 N N . CYS A 1 109 ? -11.176 -1.163 7.571 1.00 87.62 109 CYS A N 1
ATOM 877 C CA . CYS A 1 109 ? -11.236 0.286 7.548 1.00 87.62 109 CYS A CA 1
ATOM 878 C C . CYS A 1 109 ? -11.076 0.796 6.125 1.00 87.62 109 CYS A C 1
ATOM 880 O O . CYS A 1 109 ? -10.052 0.567 5.485 1.00 87.62 109 CYS A O 1
ATOM 882 N N . LYS A 1 110 ? -12.071 1.532 5.641 1.00 89.06 110 LYS A N 1
ATOM 883 C CA . LYS A 1 110 ? -11.993 2.240 4.372 1.00 89.06 110 LYS A CA 1
ATOM 884 C C . LYS A 1 110 ? -12.311 3.714 4.575 1.00 89.06 110 LYS A C 1
ATOM 886 O O . LYS A 1 110 ? -13.414 4.080 4.981 1.00 89.06 110 LYS A O 1
ATOM 891 N N . LEU A 1 111 ? -11.323 4.549 4.285 1.00 85.94 111 LEU A N 1
ATOM 892 C CA . LEU A 1 111 ? -11.338 5.985 4.506 1.00 85.94 111 LEU A CA 1
ATOM 893 C C . LEU A 1 111 ? -11.122 6.700 3.186 1.00 85.94 111 LEU A C 1
ATOM 895 O O . LEU A 1 111 ? -10.130 6.455 2.509 1.00 85.94 111 LEU A O 1
ATOM 899 N N . ASP A 1 112 ? -12.023 7.606 2.844 1.00 83.69 112 ASP A N 1
ATOM 900 C CA . ASP A 1 112 ? -11.959 8.348 1.596 1.00 83.69 112 ASP A CA 1
ATOM 901 C C . ASP A 1 112 ? -12.135 9.845 1.864 1.00 83.69 112 ASP A C 1
ATOM 903 O O . ASP A 1 112 ? -13.228 10.304 2.206 1.00 83.69 112 ASP A O 1
ATOM 907 N N . PHE A 1 113 ? -11.031 10.591 1.783 1.00 76.19 113 PHE A N 1
ATOM 908 C CA . PHE A 1 113 ? -10.964 12.015 2.097 1.00 76.19 113 PHE A CA 1
ATOM 909 C C . PHE A 1 113 ? -10.787 12.852 0.823 1.00 76.19 113 PHE A C 1
ATOM 911 O O . PHE A 1 113 ? -9.718 12.857 0.217 1.00 76.19 113 PHE A O 1
ATOM 918 N N . TYR A 1 114 ? -11.798 13.637 0.444 1.00 68.44 114 TYR A N 1
ATOM 919 C CA . TYR A 1 114 ? -11.701 14.565 -0.694 1.00 68.44 114 TYR A CA 1
ATOM 920 C C . TYR A 1 114 ? -11.518 16.013 -0.244 1.00 68.44 114 TYR A C 1
ATOM 922 O O . TYR A 1 114 ? -12.051 16.435 0.783 1.00 68.44 114 TYR A O 1
ATOM 930 N N . GLY A 1 115 ? -10.809 16.796 -1.060 1.00 62.47 115 GLY A N 1
ATOM 931 C CA . GLY A 1 115 ? -10.647 18.243 -0.869 1.00 62.47 115 GLY A CA 1
ATOM 932 C C . GLY A 1 115 ? -9.518 18.651 0.084 1.00 62.47 115 GLY A C 1
ATOM 933 O O . GLY A 1 115 ? -9.247 19.841 0.228 1.00 62.47 115 GLY A O 1
ATOM 934 N N . LEU A 1 116 ? -8.812 17.698 0.704 1.00 59.44 116 LEU A N 1
ATOM 935 C CA . LEU A 1 116 ? -7.642 17.982 1.541 1.00 59.44 116 LEU A CA 1
ATOM 936 C C . LEU A 1 116 ? -6.357 17.966 0.701 1.00 59.44 116 LEU A C 1
ATOM 938 O O . LEU A 1 116 ? -6.003 16.948 0.116 1.00 59.44 116 LEU A O 1
ATOM 942 N N . ARG A 1 117 ? -5.615 19.083 0.676 1.00 59.81 117 ARG A N 1
ATOM 943 C CA . ARG A 1 117 ? -4.320 19.175 -0.035 1.00 59.81 117 ARG A CA 1
ATOM 944 C C . ARG A 1 117 ? -3.207 18.348 0.620 1.00 59.81 117 ARG A C 1
ATOM 946 O O . ARG A 1 117 ? -2.297 17.887 -0.060 1.00 59.81 117 ARG A O 1
ATOM 953 N N . SER A 1 118 ? -3.251 18.179 1.943 1.00 70.62 118 SER A N 1
ATOM 954 C CA . SER A 1 118 ? -2.329 17.312 2.682 1.00 70.62 118 SER A CA 1
ATOM 955 C C . SER A 1 118 ? -2.952 16.882 4.010 1.00 70.62 118 SER A C 1
ATOM 957 O O . SER A 1 118 ? -3.188 17.710 4.890 1.00 70.62 118 SER A O 1
ATOM 959 N N . CYS A 1 119 ? -3.239 15.589 4.142 1.00 77.44 119 CYS A N 1
ATOM 960 C CA . CYS A 1 119 ? -3.798 14.999 5.353 1.00 77.44 119 CYS A CA 1
ATOM 961 C C . CYS A 1 119 ? -2.866 13.913 5.890 1.00 77.44 119 CYS A C 1
ATOM 963 O O . CYS A 1 119 ? -2.328 13.105 5.129 1.00 77.44 119 CYS A O 1
ATOM 965 N N . SER A 1 120 ? -2.682 13.911 7.205 1.00 84.31 120 SER A N 1
ATOM 966 C CA . SER A 1 120 ? -1.972 12.893 7.959 1.00 84.31 120 SER A CA 1
ATOM 967 C C . SER A 1 120 ? -2.976 11.987 8.653 1.00 84.31 120 SER A C 1
ATOM 969 O O . SER A 1 120 ? -3.801 12.467 9.420 1.00 84.31 120 SER A O 1
ATOM 971 N N . LEU A 1 121 ? -2.888 10.683 8.436 1.00 88.50 121 LEU A N 1
ATOM 972 C CA . LEU A 1 121 ? -3.683 9.676 9.124 1.00 88.50 121 LEU A CA 1
ATOM 973 C C . LEU A 1 121 ? -2.808 8.922 10.125 1.00 88.50 121 LEU A C 1
ATOM 975 O O . LEU A 1 121 ? -1.686 8.533 9.815 1.00 88.50 121 LEU A O 1
ATOM 979 N N . THR A 1 122 ? -3.339 8.673 11.312 1.00 88.88 122 THR A N 1
ATOM 980 C CA . THR A 1 122 ? -2.827 7.684 12.258 1.00 88.88 122 THR A CA 1
ATOM 981 C C . THR A 1 122 ? -3.967 6.748 12.624 1.00 88.88 122 THR A C 1
ATOM 983 O O . THR A 1 122 ? -4.971 7.202 13.167 1.00 88.88 122 THR A O 1
ATOM 986 N N . LEU A 1 123 ? -3.830 5.465 12.308 1.00 88.88 123 LEU A N 1
ATOM 987 C CA . LEU A 1 123 ? -4.788 4.429 12.676 1.00 88.88 123 LEU A CA 1
ATOM 988 C C . LEU A 1 123 ? -4.119 3.468 13.657 1.00 88.88 123 LEU A C 1
ATOM 990 O O . LEU A 1 123 ? -3.113 2.845 13.321 1.00 88.88 123 LEU A O 1
ATOM 994 N N . THR A 1 124 ? -4.690 3.349 14.848 1.00 88.94 124 THR A N 1
ATOM 995 C CA . THR A 1 124 ? -4.293 2.363 15.850 1.00 88.94 124 THR A CA 1
ATOM 996 C C . THR A 1 124 ? -5.409 1.341 15.968 1.00 88.94 124 THR A C 1
ATOM 998 O O . THR A 1 124 ? -6.541 1.677 16.324 1.00 88.94 124 THR A O 1
ATOM 1001 N N . SER A 1 125 ? -5.095 0.102 15.606 1.00 87.31 125 SER A N 1
ATOM 1002 C CA . SER A 1 125 ? -5.993 -1.025 15.788 1.00 87.31 125 SER A CA 1
ATOM 1003 C C . SER A 1 125 ? -5.224 -2.336 15.756 1.00 87.31 125 SER A C 1
ATOM 1005 O O . SER A 1 125 ? -4.585 -2.666 14.758 1.00 87.31 125 SER A O 1
ATOM 1007 N N . SER A 1 126 ? -5.345 -3.107 16.832 1.00 88.12 126 SER A N 1
ATOM 1008 C CA . SER A 1 126 ? -4.624 -4.369 16.975 1.00 88.12 126 SER A CA 1
ATOM 1009 C C . SER A 1 126 ? -5.157 -5.476 16.072 1.00 88.12 126 SER A C 1
ATOM 1011 O O . SER A 1 126 ? -4.447 -6.447 15.843 1.00 88.12 126 SER A O 1
ATOM 1013 N N . LYS A 1 127 ? -6.387 -5.348 15.555 1.00 89.69 127 LYS A N 1
ATOM 1014 C CA . LYS A 1 127 ? -7.075 -6.395 14.784 1.00 89.69 127 LYS A CA 1
ATOM 1015 C C . LYS A 1 127 ? -7.201 -6.101 13.294 1.00 89.69 127 LYS A C 1
ATOM 1017 O O . LYS A 1 127 ? -7.736 -6.933 12.571 1.00 89.69 127 LYS A O 1
ATOM 1022 N N . ILE A 1 128 ? -6.682 -4.968 12.821 1.00 92.75 128 ILE A N 1
ATOM 1023 C CA . ILE A 1 128 ? -6.883 -4.536 11.438 1.00 92.75 128 ILE A CA 1
ATOM 1024 C C . ILE A 1 128 ? -6.377 -5.582 10.436 1.00 92.75 128 ILE A C 1
ATOM 1026 O O . ILE A 1 128 ? -5.203 -5.951 10.420 1.00 92.75 128 ILE A O 1
ATOM 1030 N N . VAL A 1 129 ? -7.287 -6.046 9.582 1.00 96.00 129 VAL A N 1
ATOM 1031 C CA . VAL A 1 129 ? -7.058 -7.026 8.512 1.00 96.00 129 VAL A CA 1
ATOM 1032 C C . VAL A 1 129 ? -7.065 -6.351 7.144 1.00 96.00 129 VAL A C 1
ATOM 1034 O O . VAL A 1 129 ? -6.295 -6.734 6.262 1.00 96.00 129 VAL A O 1
ATOM 1037 N N . SER A 1 130 ? -7.905 -5.333 6.953 1.00 95.94 130 SER A N 1
ATOM 1038 C CA . SER A 1 130 ? -8.041 -4.626 5.678 1.00 95.94 130 SER A CA 1
ATOM 1039 C C . SER A 1 130 ? -8.059 -3.116 5.873 1.00 95.94 130 SER A C 1
ATOM 1041 O O . SER A 1 130 ? -8.886 -2.592 6.618 1.00 95.94 130 SER A O 1
ATOM 1043 N N . LEU A 1 131 ? -7.164 -2.410 5.183 1.00 95.50 131 LEU A N 1
ATOM 1044 C CA . LEU A 1 131 ? -7.082 -0.956 5.203 1.00 95.50 131 LEU A CA 1
ATOM 1045 C C . LEU A 1 131 ? -7.073 -0.392 3.783 1.00 95.50 131 LEU A C 1
ATOM 1047 O O . LEU A 1 131 ? -6.157 -0.644 3.002 1.00 95.50 131 LEU A O 1
ATOM 1051 N N . GLU A 1 132 ? -8.057 0.446 3.484 1.00 93.69 132 GLU A N 1
ATOM 1052 C CA . GLU A 1 132 ? -8.125 1.245 2.268 1.00 93.69 132 GLU A CA 1
ATOM 1053 C C . GLU A 1 132 ? -8.151 2.732 2.635 1.00 93.69 132 GLU A C 1
ATOM 1055 O O . GLU A 1 132 ? -9.029 3.192 3.361 1.00 93.69 132 GLU A O 1
ATOM 1060 N N . VAL A 1 133 ? -7.180 3.500 2.149 1.00 91.62 133 VAL A N 1
ATOM 1061 C CA . VAL A 1 133 ? -7.068 4.930 2.443 1.00 91.62 133 VAL A CA 1
ATOM 1062 C C . VAL A 1 133 ? -6.951 5.708 1.153 1.00 91.62 133 VAL A C 1
ATOM 1064 O O . VAL A 1 133 ? -6.042 5.477 0.355 1.00 91.62 133 VAL A O 1
ATOM 1067 N N . GLN A 1 134 ? -7.826 6.695 1.005 1.00 88.25 134 GLN A N 1
ATOM 1068 C CA . GLN A 1 134 ? -7.790 7.669 -0.061 1.00 88.25 134 GLN A CA 1
ATOM 1069 C C . GLN A 1 134 ? -7.681 9.098 0.480 1.00 88.25 134 GLN A C 1
ATOM 1071 O O . GLN A 1 134 ? -8.315 9.455 1.473 1.00 88.25 134 GLN A O 1
ATOM 1076 N N . GLY A 1 135 ? -6.840 9.920 -0.159 1.00 81.25 135 GLY A N 1
ATOM 1077 C CA . GLY A 1 135 ? -6.726 11.351 0.159 1.00 81.25 135 GLY A CA 1
ATOM 1078 C C . GLY A 1 135 ? -5.793 11.718 1.319 1.00 81.25 135 GLY A C 1
ATOM 1079 O O . GLY A 1 135 ? -5.808 12.855 1.793 1.00 81.25 135 GLY A O 1
ATOM 1080 N N . CYS A 1 136 ? -4.975 10.778 1.804 1.00 84.69 136 CYS A N 1
ATOM 1081 C CA . CYS A 1 136 ? -3.970 11.037 2.839 1.00 84.69 136 CYS A CA 1
ATOM 1082 C C . CYS A 1 136 ? -2.553 10.981 2.267 1.00 84.69 136 CYS A C 1
ATOM 1084 O O . CYS A 1 136 ? -2.168 10.021 1.604 1.00 84.69 136 CYS A O 1
ATOM 1086 N N . SER A 1 137 ? -1.763 12.014 2.556 1.00 85.88 137 SER A N 1
ATOM 1087 C CA . SER A 1 137 ? -0.382 12.143 2.086 1.00 85.88 137 SER A CA 1
ATOM 1088 C C . SER A 1 137 ? 0.644 11.665 3.109 1.00 85.88 137 SER A C 1
ATOM 1090 O O . SER A 1 137 ? 1.794 11.399 2.753 1.00 85.88 137 SER A O 1
ATOM 1092 N N . ARG A 1 138 ? 0.239 11.535 4.378 1.00 88.94 138 ARG A N 1
ATOM 1093 C CA . ARG A 1 138 ? 1.015 10.874 5.430 1.00 88.94 138 ARG A CA 1
ATOM 1094 C C . ARG A 1 138 ? 0.145 9.826 6.107 1.00 88.94 138 ARG A C 1
ATOM 1096 O O . ARG A 1 138 ? -0.972 10.139 6.501 1.00 88.94 138 ARG A O 1
ATOM 1103 N N . ILE A 1 139 ? 0.621 8.595 6.226 1.00 92.00 139 ILE A N 1
ATOM 1104 C CA . ILE A 1 139 ? -0.158 7.487 6.791 1.00 92.00 139 ILE A CA 1
ATOM 1105 C C . ILE A 1 139 ? 0.697 6.779 7.831 1.00 92.00 139 ILE A C 1
ATOM 1107 O O . ILE A 1 139 ? 1.833 6.413 7.547 1.00 92.00 139 ILE A O 1
ATOM 1111 N N . ARG A 1 140 ? 0.148 6.577 9.028 1.00 94.06 140 ARG A N 1
ATOM 1112 C CA . ARG A 1 140 ? 0.793 5.844 10.113 1.00 94.06 140 ARG A CA 1
ATOM 1113 C C . ARG A 1 140 ? -0.129 4.756 10.648 1.00 94.06 140 ARG A C 1
ATOM 1115 O O . ARG A 1 140 ? -1.249 5.057 11.054 1.00 94.06 140 ARG A O 1
ATOM 1122 N N . VAL A 1 141 ? 0.354 3.518 10.674 1.00 93.50 141 VAL A N 1
ATOM 1123 C CA . VAL A 1 141 ? -0.377 2.348 11.190 1.00 93.50 141 VAL A CA 1
ATOM 1124 C C . VAL A 1 141 ? 0.590 1.517 12.039 1.00 93.50 141 VAL A C 1
ATOM 1126 O O . VAL A 1 141 ? 1.262 0.626 11.514 1.00 93.50 141 VAL A O 1
ATOM 1129 N N . PRO A 1 142 ? 0.753 1.847 13.335 1.00 89.62 142 PRO A N 1
ATOM 1130 C CA . PRO A 1 142 ? 1.763 1.211 14.183 1.00 89.62 142 PRO A CA 1
ATOM 1131 C C . PRO A 1 142 ? 1.516 -0.291 14.377 1.00 89.62 142 PRO A C 1
ATOM 1133 O O . PRO A 1 142 ? 2.456 -1.082 14.371 1.00 89.62 142 PRO A O 1
ATOM 1136 N N . GLU A 1 143 ? 0.248 -0.680 14.508 1.00 88.94 143 GLU A N 1
ATOM 1137 C CA . GLU A 1 143 ? -0.199 -2.057 14.721 1.00 88.94 143 GLU A CA 1
ATOM 1138 C C . GLU A 1 143 ? -0.725 -2.625 13.402 1.00 88.94 143 GLU A C 1
ATOM 1140 O O . GLU A 1 143 ? -1.763 -2.203 12.905 1.00 88.94 143 GLU A O 1
ATOM 1145 N N . SER A 1 144 ? 0.032 -3.534 12.788 1.00 89.06 144 SER A N 1
ATOM 1146 C CA . SER A 1 144 ? -0.260 -4.036 11.432 1.00 89.06 144 SER A CA 1
ATOM 1147 C C . SER A 1 144 ? 0.060 -5.523 11.243 1.00 89.06 144 SER A C 1
ATOM 1149 O O . SER A 1 144 ? 0.072 -6.024 10.123 1.00 89.06 144 SER A O 1
ATOM 1151 N N . GLN A 1 145 ? 0.251 -6.259 12.344 1.00 92.06 145 GLN 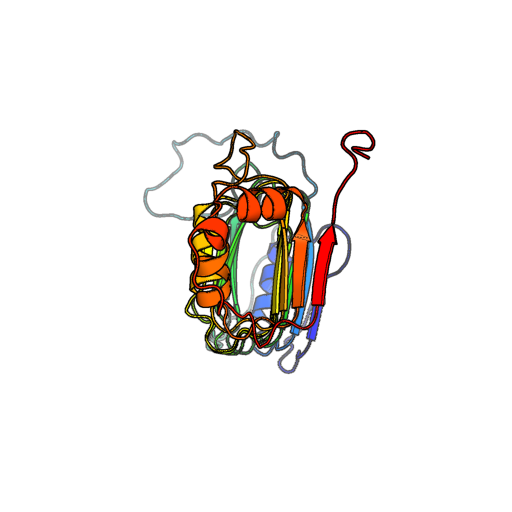A N 1
ATOM 1152 C CA . GLN A 1 145 ? 0.640 -7.676 12.319 1.00 92.06 145 GLN A CA 1
ATOM 1153 C C . GLN A 1 145 ? -0.380 -8.575 11.605 1.00 92.06 145 GLN A C 1
ATOM 1155 O O . GLN A 1 145 ? -0.002 -9.593 11.033 1.00 92.06 145 GLN A O 1
ATOM 1160 N N . HIS A 1 146 ? -1.660 -8.196 11.631 1.00 94.25 146 HIS A N 1
ATOM 1161 C CA . HIS A 1 146 ? -2.755 -8.944 11.013 1.00 94.25 146 HIS A CA 1
ATOM 1162 C C . HIS A 1 146 ? -3.212 -8.363 9.670 1.00 94.25 146 HIS A C 1
ATOM 1164 O O . HIS A 1 146 ? -4.119 -8.923 9.053 1.00 94.25 146 HIS A O 1
ATOM 1170 N N . LEU A 1 147 ? -2.588 -7.274 9.203 1.00 96.25 147 LEU A N 1
ATOM 1171 C CA . LEU A 1 147 ? -3.013 -6.579 7.995 1.00 96.25 147 LEU A CA 1
ATOM 1172 C C . LEU A 1 147 ? -2.702 -7.436 6.765 1.00 96.25 147 LEU A C 1
ATOM 1174 O O . LEU A 1 147 ? -1.541 -7.665 6.439 1.00 96.25 147 LEU A O 1
ATOM 1178 N N . ARG A 1 148 ? -3.753 -7.886 6.075 1.00 97.38 148 ARG A N 1
ATOM 1179 C CA . ARG A 1 148 ? -3.673 -8.708 4.859 1.00 97.38 148 ARG A CA 1
ATOM 1180 C C . ARG A 1 148 ? -3.834 -7.896 3.587 1.00 97.38 148 ARG A C 1
ATOM 1182 O O . ARG A 1 148 ? -3.208 -8.216 2.581 1.00 97.38 148 ARG A O 1
ATOM 1189 N N . ASN A 1 149 ? -4.660 -6.854 3.641 1.00 97.88 149 ASN A N 1
ATOM 1190 C CA . ASN A 1 149 ? -4.973 -6.011 2.495 1.00 97.88 149 ASN A CA 1
ATOM 1191 C C . ASN A 1 149 ? -4.650 -4.555 2.816 1.00 97.88 149 ASN A C 1
ATOM 1193 O O . ASN A 1 149 ? -5.235 -3.973 3.730 1.00 97.88 149 ASN A O 1
ATOM 1197 N N . LEU A 1 150 ? -3.753 -3.955 2.038 1.00 97.50 150 LEU A N 1
ATOM 1198 C CA . LEU A 1 150 ? -3.427 -2.538 2.130 1.00 97.50 150 LEU A CA 1
ATOM 1199 C C . LEU A 1 150 ? -3.625 -1.872 0.774 1.00 97.50 150 LEU A C 1
ATOM 1201 O O . LEU A 1 150 ? -2.997 -2.239 -0.216 1.00 97.50 150 LEU A O 1
ATOM 1205 N N . SER A 1 151 ? -4.481 -0.861 0.738 1.00 96.94 151 SER A N 1
ATOM 1206 C CA . SER A 1 151 ? -4.742 -0.049 -0.443 1.00 96.94 151 SER A CA 1
ATOM 1207 C C . SER A 1 151 ? -4.571 1.425 -0.111 1.00 96.94 151 SER A C 1
ATOM 1209 O O . SER A 1 151 ? -5.274 1.964 0.739 1.00 96.94 151 SER A O 1
ATOM 1211 N N . ILE A 1 152 ? -3.634 2.088 -0.780 1.00 94.88 152 ILE A N 1
ATOM 1212 C CA . ILE A 1 152 ? -3.370 3.515 -0.615 1.00 94.88 152 ILE A CA 1
ATOM 1213 C C . ILE A 1 152 ? -3.556 4.198 -1.965 1.00 94.88 152 ILE A C 1
ATOM 1215 O O . ILE A 1 152 ? -2.879 3.880 -2.948 1.00 94.88 152 ILE A O 1
ATOM 1219 N N . PHE A 1 153 ? -4.472 5.160 -1.989 1.00 89.81 153 PHE A N 1
ATOM 1220 C CA . PHE A 1 153 ? -4.858 5.916 -3.170 1.00 89.81 153 PHE A CA 1
ATOM 1221 C C . PHE A 1 153 ? -4.710 7.407 -2.889 1.00 89.81 153 PHE A C 1
ATOM 1223 O O . PHE A 1 153 ? -5.521 8.012 -2.197 1.00 89.81 153 PHE A O 1
ATOM 1230 N N . ASN A 1 154 ? -3.682 8.055 -3.416 1.00 82.75 154 ASN A N 1
ATOM 1231 C CA . ASN A 1 154 ? -3.623 9.508 -3.293 1.00 82.75 154 ASN A CA 1
ATOM 1232 C C . ASN A 1 154 ? -2.892 10.144 -4.460 1.00 82.75 154 ASN A C 1
ATOM 1234 O O . ASN A 1 154 ? -1.998 9.537 -5.037 1.00 82.75 154 ASN A O 1
ATOM 1238 N N . SER A 1 155 ? -3.230 11.393 -4.771 1.00 77.00 155 SER A N 1
ATOM 1239 C CA . SER A 1 155 ? -2.484 12.168 -5.761 1.00 77.00 155 SER A CA 1
ATOM 1240 C C . SER A 1 155 ? -1.020 12.330 -5.351 1.00 77.00 155 SER A C 1
ATOM 1242 O O . SER A 1 155 ? -0.150 12.190 -6.205 1.00 77.00 155 SER A O 1
ATOM 1244 N N . ALA A 1 156 ? -0.756 12.547 -4.056 1.00 82.38 156 ALA A N 1
ATOM 1245 C CA . ALA A 1 156 ? 0.587 12.710 -3.508 1.00 82.38 156 ALA A CA 1
ATOM 1246 C C . ALA A 1 156 ? 0.780 11.973 -2.168 1.00 82.38 156 ALA A C 1
ATOM 1248 O O . ALA A 1 156 ? 0.147 12.324 -1.168 1.00 82.38 156 ALA A O 1
ATOM 1249 N N . VAL A 1 157 ? 1.674 10.981 -2.109 1.00 85.81 157 VAL A N 1
ATOM 1250 C CA . VAL A 1 157 ? 2.046 10.283 -0.858 1.00 85.81 157 VAL A CA 1
ATOM 1251 C C . VAL A 1 157 ? 3.493 10.590 -0.497 1.00 85.81 157 VAL A C 1
ATOM 1253 O O . VAL A 1 157 ? 4.404 10.288 -1.259 1.00 85.81 157 VAL A O 1
ATOM 1256 N N . TYR A 1 158 ? 3.718 11.161 0.686 1.00 84.75 158 TYR A N 1
ATOM 1257 C CA . TYR A 1 158 ? 5.048 11.588 1.136 1.00 84.75 158 TYR A CA 1
ATOM 1258 C C . TYR A 1 158 ? 5.644 10.684 2.205 1.00 84.75 158 TYR A C 1
ATOM 1260 O O . TYR A 1 158 ? 6.856 10.515 2.270 1.00 84.75 158 TYR A O 1
ATOM 1268 N N . MET A 1 159 ? 4.808 10.143 3.087 1.00 87.19 159 MET A N 1
ATOM 1269 C CA . MET A 1 159 ? 5.278 9.389 4.241 1.00 87.19 159 MET A CA 1
ATOM 1270 C C . MET A 1 159 ? 4.314 8.261 4.551 1.00 87.19 159 MET A C 1
ATOM 1272 O O . MET A 1 159 ? 3.121 8.492 4.737 1.00 87.19 159 MET A O 1
ATOM 1276 N N . VAL A 1 160 ? 4.853 7.054 4.663 1.00 90.69 160 VAL A N 1
ATOM 1277 C CA . VAL A 1 160 ? 4.110 5.898 5.145 1.00 90.69 160 VAL A CA 1
ATOM 1278 C C . VAL A 1 160 ? 4.929 5.226 6.240 1.00 90.69 160 VAL A C 1
ATOM 1280 O O . VAL A 1 160 ? 6.051 4.781 6.012 1.00 90.69 160 VAL A O 1
ATOM 1283 N N . GLU A 1 161 ? 4.376 5.231 7.447 1.00 92.12 161 GLU A N 1
ATOM 1284 C CA . GLU A 1 161 ? 4.937 4.645 8.663 1.00 92.12 161 GLU A CA 1
ATOM 1285 C C . GLU A 1 161 ? 4.016 3.519 9.127 1.00 92.12 161 GLU A C 1
ATOM 1287 O O . GLU A 1 161 ? 3.167 3.689 10.003 1.00 92.12 161 GLU A O 1
ATOM 1292 N N . ILE A 1 162 ? 4.150 2.364 8.496 1.00 92.12 162 ILE A N 1
ATOM 1293 C CA . ILE A 1 162 ? 3.409 1.168 8.883 1.00 92.12 162 ILE A CA 1
ATOM 1294 C C . ILE A 1 162 ? 4.368 0.266 9.657 1.00 92.12 162 ILE A C 1
ATOM 1296 O O . ILE A 1 162 ? 5.571 0.262 9.388 1.00 92.12 162 ILE A O 1
ATOM 1300 N N . GLY A 1 163 ? 3.849 -0.427 10.671 1.00 87.44 163 GLY A N 1
ATOM 1301 C CA . GLY A 1 163 ? 4.588 -1.479 11.365 1.00 87.44 163 GLY A CA 1
ATOM 1302 C C . GLY A 1 163 ? 4.994 -2.618 10.421 1.00 87.44 163 GLY A C 1
ATOM 1303 O O . GLY A 1 163 ? 4.877 -2.527 9.201 1.00 87.44 163 GLY A O 1
ATOM 1304 N N . ASN A 1 164 ? 5.503 -3.713 10.983 1.00 86.50 164 ASN A N 1
ATOM 1305 C CA . ASN A 1 164 ? 5.837 -4.870 10.158 1.00 86.50 164 ASN A CA 1
ATOM 1306 C C . ASN A 1 164 ? 4.571 -5.476 9.527 1.00 86.50 164 ASN A C 1
ATOM 1308 O O . ASN A 1 164 ? 3.542 -5.563 10.198 1.00 86.50 164 ASN A O 1
ATOM 1312 N N . LEU A 1 165 ? 4.678 -5.947 8.282 1.00 91.88 165 LEU A N 1
ATOM 1313 C CA . LEU A 1 165 ? 3.565 -6.456 7.472 1.00 91.88 165 LEU A CA 1
ATOM 1314 C C . LEU A 1 165 ? 3.693 -7.968 7.178 1.00 91.88 165 LEU A C 1
ATOM 1316 O O . LEU A 1 165 ? 3.607 -8.377 6.022 1.00 91.88 165 LEU A O 1
ATOM 1320 N N . PRO A 1 166 ? 3.874 -8.833 8.200 1.00 91.81 166 PRO A N 1
ATOM 1321 C CA . PRO A 1 166 ? 4.181 -10.251 7.992 1.00 91.81 166 PRO A CA 1
ATOM 1322 C C . PRO A 1 166 ? 3.018 -11.053 7.390 1.00 91.81 166 PRO A C 1
ATOM 1324 O O . PRO A 1 166 ? 3.227 -12.148 6.881 1.00 91.81 166 PRO A O 1
ATOM 1327 N N . ALA A 1 167 ? 1.790 -10.540 7.485 1.00 94.31 167 ALA A N 1
ATOM 1328 C CA . ALA A 1 167 ? 0.584 -11.188 6.980 1.00 94.31 167 ALA A CA 1
ATOM 1329 C C . ALA A 1 167 ? 0.060 -10.553 5.682 1.00 94.31 167 ALA A C 1
ATOM 1331 O O . ALA A 1 167 ? -1.020 -10.932 5.231 1.00 94.31 167 ALA A O 1
ATOM 1332 N N . LEU A 1 168 ? 0.769 -9.573 5.107 1.00 97.19 168 LEU A N 1
ATOM 1333 C CA . LEU A 1 168 ? 0.260 -8.816 3.970 1.00 97.19 168 LEU A CA 1
ATOM 1334 C C . LEU A 1 168 ? 0.263 -9.670 2.705 1.00 97.19 168 LEU A C 1
ATOM 1336 O O . LEU A 1 168 ? 1.309 -10.074 2.211 1.00 97.19 168 LEU A O 1
ATOM 1340 N N . GLU A 1 169 ? -0.922 -9.900 2.150 1.00 97.50 169 GLU A N 1
ATOM 1341 C CA . GLU A 1 169 ? -1.109 -10.698 0.939 1.00 97.50 169 GLU A CA 1
ATOM 1342 C C . GLU A 1 169 ? -1.347 -9.809 -0.284 1.00 97.50 169 GLU A C 1
ATOM 1344 O O . GLU A 1 169 ? -0.943 -10.163 -1.393 1.00 97.50 169 GLU A O 1
ATOM 1349 N N . PHE A 1 170 ? -1.973 -8.647 -0.083 1.00 98.38 170 PHE A N 1
ATOM 1350 C CA . PHE A 1 170 ? -2.329 -7.705 -1.136 1.00 98.38 170 PHE A CA 1
ATOM 1351 C C . PHE A 1 170 ? -1.859 -6.290 -0.794 1.00 98.38 170 PHE A C 1
ATOM 1353 O O . PHE A 1 170 ? -2.259 -5.714 0.223 1.00 98.38 170 PHE A O 1
ATOM 1360 N N . LEU A 1 171 ? -1.073 -5.702 -1.695 1.00 98.12 171 LEU A N 1
ATOM 1361 C CA . LEU A 1 171 ? -0.651 -4.308 -1.636 1.00 98.12 171 LEU A CA 1
ATOM 1362 C C . LEU A 1 171 ? -1.068 -3.580 -2.911 1.00 98.12 171 LEU A C 1
ATOM 1364 O O . LEU A 1 171 ? -0.665 -3.950 -4.011 1.00 98.12 171 LEU A O 1
ATOM 1368 N N . SER A 1 172 ? -1.808 -2.486 -2.759 1.00 97.62 172 SER A N 1
ATOM 1369 C CA . SER A 1 172 ? -2.124 -1.572 -3.849 1.00 97.62 172 SER A CA 1
ATOM 1370 C C . SER A 1 172 ? -1.661 -0.157 -3.533 1.00 97.62 172 SER A C 1
ATOM 1372 O O . SER A 1 172 ? -2.185 0.501 -2.639 1.00 97.62 172 SER A O 1
ATOM 1374 N N . MET A 1 173 ? -0.732 0.343 -4.339 1.00 95.81 173 MET A N 1
ATOM 1375 C CA . MET A 1 173 ? -0.247 1.717 -4.329 1.00 95.81 173 MET A CA 1
ATOM 1376 C C . MET A 1 173 ? -0.694 2.390 -5.625 1.00 95.81 173 MET A C 1
ATOM 1378 O O . MET A 1 173 ? -0.303 1.971 -6.719 1.00 95.81 173 MET A O 1
ATOM 1382 N N . ARG A 1 174 ? -1.545 3.416 -5.526 1.00 92.00 174 ARG A N 1
ATOM 1383 C CA . ARG A 1 174 ? -1.946 4.219 -6.690 1.00 92.00 174 ARG A CA 1
ATOM 1384 C C . ARG A 1 174 ? -1.812 5.699 -6.404 1.00 92.00 174 ARG A C 1
ATOM 1386 O O . ARG A 1 174 ? -2.034 6.159 -5.282 1.00 92.00 174 ARG A O 1
ATOM 1393 N N . GLY A 1 175 ? -1.475 6.443 -7.442 1.00 87.75 175 GLY A N 1
ATOM 1394 C CA . GLY A 1 175 ? -1.328 7.879 -7.340 1.00 87.75 175 GLY A CA 1
ATOM 1395 C C . GLY A 1 175 ? -0.577 8.485 -8.501 1.00 87.75 175 GLY A C 1
ATOM 1396 O O . GLY A 1 175 ? -0.017 7.781 -9.335 1.00 87.75 175 GLY A O 1
ATOM 1397 N N . ILE A 1 176 ? -0.536 9.810 -8.512 1.00 84.00 176 ILE A N 1
ATOM 1398 C CA . ILE A 1 176 ? 0.254 10.546 -9.495 1.00 84.00 176 ILE A CA 1
ATOM 1399 C C . ILE A 1 176 ? 1.705 10.579 -9.017 1.00 84.00 176 ILE A C 1
ATOM 1401 O O . ILE A 1 176 ? 2.593 10.142 -9.737 1.00 84.00 176 ILE A O 1
ATOM 1405 N N . GLN A 1 177 ? 1.939 11.019 -7.779 1.00 86.81 177 GLN A N 1
ATOM 1406 C CA . GLN A 1 177 ? 3.271 11.240 -7.230 1.00 86.81 177 GLN A CA 1
ATOM 1407 C C . GLN A 1 177 ? 3.455 10.529 -5.890 1.00 86.81 177 GLN A C 1
ATOM 1409 O O . GLN A 1 177 ? 2.682 10.717 -4.950 1.00 86.81 177 GLN A O 1
ATOM 1414 N N . TRP A 1 178 ? 4.510 9.733 -5.769 1.00 91.19 178 TRP A N 1
ATOM 1415 C CA . TRP A 1 178 ? 4.894 9.124 -4.497 1.00 91.19 178 TRP A CA 1
ATOM 1416 C C . TRP A 1 178 ? 6.346 9.439 -4.156 1.00 91.19 178 TRP A C 1
ATOM 1418 O O . TRP A 1 178 ? 7.235 9.375 -5.000 1.00 91.19 178 TRP A O 1
ATOM 1428 N N . CYS A 1 179 ? 6.616 9.725 -2.889 1.00 90.94 179 CYS A N 1
ATOM 1429 C CA . CYS A 1 179 ? 7.982 9.773 -2.399 1.00 90.94 179 CYS A CA 1
ATOM 1430 C C . CYS A 1 179 ? 8.629 8.394 -2.585 1.00 90.94 179 CYS A C 1
ATOM 1432 O O . CYS A 1 179 ? 8.075 7.376 -2.156 1.00 90.94 179 CYS A O 1
ATOM 1434 N N . TRP A 1 180 ? 9.809 8.363 -3.207 1.00 91.88 180 TRP A N 1
ATOM 1435 C CA . TRP A 1 180 ? 10.529 7.116 -3.459 1.00 91.88 180 TRP A CA 1
ATOM 1436 C C . TRP A 1 180 ? 10.857 6.371 -2.162 1.00 91.88 180 TRP A C 1
ATOM 1438 O O . TRP A 1 180 ? 10.672 5.159 -2.078 1.00 91.88 180 TRP A O 1
ATOM 1448 N N . ASP A 1 181 ? 11.225 7.098 -1.106 1.00 90.94 181 ASP A N 1
ATOM 1449 C CA . ASP A 1 181 ? 11.482 6.501 0.205 1.00 90.94 181 ASP A CA 1
ATOM 1450 C C . ASP A 1 181 ? 10.239 5.820 0.785 1.00 90.94 181 ASP A C 1
ATOM 1452 O O . ASP A 1 181 ? 10.358 4.801 1.464 1.00 90.94 181 ASP A O 1
ATOM 1456 N N . ALA A 1 182 ? 9.041 6.359 0.530 1.00 91.69 182 ALA A N 1
ATOM 1457 C CA . ALA A 1 182 ? 7.797 5.737 0.974 1.00 91.69 182 ALA A CA 1
ATOM 1458 C C . ALA A 1 182 ? 7.528 4.431 0.211 1.00 91.69 182 ALA A C 1
ATOM 1460 O O . ALA A 1 182 ? 7.168 3.435 0.838 1.00 91.69 182 ALA A O 1
ATOM 1461 N N . ILE A 1 183 ? 7.770 4.413 -1.106 1.00 93.25 183 ILE A N 1
ATOM 1462 C CA . ILE A 1 183 ? 7.679 3.198 -1.930 1.00 93.25 183 ILE A CA 1
ATOM 1463 C C . ILE A 1 183 ? 8.659 2.137 -1.415 1.00 93.25 183 ILE A C 1
ATOM 1465 O O . ILE A 1 183 ? 8.241 1.034 -1.071 1.00 93.25 183 ILE A O 1
ATOM 1469 N N . CYS A 1 184 ? 9.944 2.482 -1.293 1.00 92.81 184 CYS A N 1
ATOM 1470 C CA . CYS A 1 184 ? 10.989 1.570 -0.826 1.00 92.81 184 CYS A CA 1
ATOM 1471 C C . CYS A 1 184 ? 10.684 0.993 0.559 1.00 92.81 184 CYS A C 1
ATOM 1473 O O . CYS A 1 184 ? 10.843 -0.206 0.780 1.00 92.81 184 CYS A O 1
ATOM 1475 N N . LYS A 1 185 ? 10.231 1.835 1.498 1.00 93.12 185 LYS A N 1
ATOM 1476 C CA . LYS A 1 185 ? 9.880 1.394 2.853 1.00 93.12 185 LYS A CA 1
ATOM 1477 C C . LYS A 1 185 ? 8.731 0.395 2.844 1.00 93.12 185 LYS A C 1
ATOM 1479 O O . LYS A 1 185 ? 8.860 -0.644 3.481 1.00 93.12 185 LYS A O 1
ATOM 1484 N N . ILE A 1 186 ? 7.638 0.682 2.134 1.00 94.31 186 ILE A N 1
ATOM 1485 C CA . ILE A 1 186 ? 6.492 -0.235 2.086 1.00 94.31 186 ILE A CA 1
ATOM 1486 C C . ILE A 1 186 ? 6.873 -1.547 1.408 1.00 94.31 186 ILE A C 1
ATOM 1488 O O . ILE A 1 186 ? 6.574 -2.596 1.965 1.00 94.31 186 ILE A O 1
ATOM 1492 N N . LEU A 1 187 ? 7.543 -1.507 0.252 1.00 94.75 187 LEU A N 1
ATOM 1493 C CA . LEU A 1 187 ? 7.948 -2.727 -0.456 1.00 94.75 187 LEU A CA 1
ATOM 1494 C C . LEU A 1 187 ? 8.857 -3.598 0.417 1.00 94.75 187 LEU A C 1
ATOM 1496 O O . LEU A 1 187 ? 8.629 -4.793 0.539 1.00 94.75 187 LEU A O 1
ATOM 1500 N N . LYS A 1 188 ? 9.813 -2.988 1.130 1.00 94.25 188 LYS A N 1
ATOM 1501 C CA . LYS A 1 188 ? 10.674 -3.713 2.073 1.00 94.25 188 LYS A CA 1
ATOM 1502 C C . LYS A 1 188 ? 9.891 -4.385 3.207 1.00 94.25 188 LYS A C 1
ATOM 1504 O O . LYS A 1 188 ? 10.289 -5.451 3.661 1.00 94.25 188 LYS A O 1
ATOM 1509 N N . LEU A 1 189 ? 8.825 -3.754 3.700 1.00 93.69 189 LEU A N 1
ATOM 1510 C CA . LEU A 1 189 ? 7.964 -4.333 4.738 1.00 93.69 189 LEU A CA 1
ATOM 1511 C C . LEU A 1 189 ? 7.024 -5.412 4.178 1.00 93.69 189 LEU A C 1
ATOM 1513 O O . LEU A 1 189 ? 6.605 -6.291 4.921 1.00 93.69 189 LEU A O 1
ATOM 1517 N N . ALA A 1 190 ? 6.701 -5.346 2.887 1.00 93.06 190 ALA A N 1
ATOM 1518 C CA . ALA A 1 190 ? 5.752 -6.204 2.189 1.00 93.06 190 ALA A CA 1
ATOM 1519 C C . ALA A 1 190 ? 6.430 -7.352 1.409 1.00 93.06 190 ALA A C 1
ATOM 1521 O O . ALA A 1 190 ? 5.943 -7.733 0.346 1.00 93.06 190 ALA A O 1
ATOM 1522 N N . SER A 1 191 ? 7.531 -7.919 1.920 1.00 93.00 191 SER A N 1
ATOM 1523 C CA . SER A 1 191 ? 8.288 -8.989 1.236 1.00 93.00 191 SER A CA 1
ATOM 1524 C C . SER A 1 191 ? 7.451 -10.237 0.928 1.00 93.00 191 SER A C 1
ATOM 1526 O O . SER A 1 191 ? 7.674 -10.914 -0.073 1.00 93.00 191 SER A O 1
ATOM 1528 N N . GLU A 1 192 ? 6.446 -10.515 1.762 1.00 93.56 192 GLU A N 1
ATOM 1529 C CA . GLU A 1 192 ? 5.574 -11.693 1.662 1.00 93.56 192 GLU A CA 1
ATOM 1530 C C . GLU A 1 192 ? 4.356 -11.486 0.746 1.00 93.56 192 GLU A C 1
ATOM 1532 O O . GLU A 1 192 ? 3.491 -12.361 0.638 1.00 93.56 192 GLU A O 1
ATOM 1537 N N . VAL A 1 193 ? 4.260 -10.324 0.090 1.00 96.88 193 VAL A N 1
ATOM 1538 C CA . VAL A 1 193 ? 3.091 -9.970 -0.715 1.00 96.88 193 VAL A CA 1
ATOM 1539 C C . VAL A 1 193 ? 2.898 -10.947 -1.874 1.00 96.88 193 VAL A C 1
ATOM 1541 O O . VAL A 1 193 ? 3.821 -11.274 -2.619 1.00 96.88 193 VAL A O 1
ATOM 1544 N N . LYS A 1 194 ? 1.653 -11.388 -2.061 1.00 98.06 194 LYS A N 1
ATOM 1545 C CA . LYS A 1 194 ? 1.267 -12.266 -3.172 1.00 98.06 194 LYS A CA 1
ATOM 1546 C C . LYS A 1 194 ? 0.803 -11.450 -4.365 1.00 98.06 194 LYS A C 1
ATOM 1548 O O . LYS A 1 194 ? 1.102 -11.803 -5.502 1.00 98.06 194 LYS A O 1
ATOM 1553 N N . HIS A 1 195 ? 0.071 -10.368 -4.123 1.00 98.38 195 HIS A N 1
ATOM 1554 C CA . HIS A 1 195 ? -0.482 -9.503 -5.159 1.00 98.38 195 HIS A CA 1
ATOM 1555 C C . HIS A 1 195 ? -0.013 -8.063 -4.955 1.00 98.38 195 HIS A C 1
ATOM 1557 O O . HIS A 1 195 ? -0.371 -7.416 -3.969 1.00 98.38 195 HIS A O 1
ATOM 1563 N N . LEU A 1 196 ? 0.748 -7.550 -5.916 1.00 98.00 196 LEU A N 1
ATOM 1564 C CA . LEU A 1 196 ? 1.268 -6.192 -5.904 1.00 98.00 196 LEU A CA 1
ATOM 1565 C C . LEU A 1 196 ? 0.671 -5.392 -7.058 1.00 98.00 196 LEU A C 1
ATOM 1567 O O . LEU A 1 196 ? 0.786 -5.760 -8.224 1.00 98.00 196 LEU A O 1
ATOM 1571 N N . PHE A 1 197 ? 0.040 -4.274 -6.724 1.00 97.06 197 PHE A N 1
ATOM 1572 C CA . PHE A 1 197 ? -0.535 -3.340 -7.678 1.00 97.06 197 PHE A CA 1
ATOM 1573 C C . PHE A 1 197 ? 0.133 -1.976 -7.505 1.00 97.06 197 PHE A C 1
ATOM 1575 O O . PHE A 1 197 ? -0.050 -1.306 -6.491 1.00 97.06 197 PHE A O 1
ATOM 1582 N N . MET A 1 198 ? 0.901 -1.544 -8.498 1.00 94.69 198 MET A N 1
ATOM 1583 C CA . MET A 1 198 ? 1.672 -0.304 -8.491 1.00 94.69 198 MET A CA 1
ATOM 1584 C C . MET A 1 198 ? 1.280 0.565 -9.681 1.00 94.69 198 MET A C 1
ATOM 1586 O O . MET A 1 198 ? 1.919 0.538 -10.732 1.00 94.69 198 MET A O 1
ATOM 1590 N N . LYS A 1 199 ? 0.240 1.387 -9.506 1.00 91.88 199 LYS A N 1
ATOM 1591 C CA . LYS A 1 199 ? -0.143 2.419 -10.485 1.00 91.88 199 LYS A CA 1
ATOM 1592 C C . LYS A 1 199 ? 0.243 3.801 -10.000 1.00 91.88 199 LYS A C 1
ATOM 1594 O O . LYS A 1 199 ? -0.614 4.635 -9.715 1.00 91.88 199 LYS A O 1
ATOM 1599 N N . VAL A 1 200 ? 1.551 3.985 -9.868 1.00 89.88 200 VAL A N 1
ATOM 1600 C CA . VAL A 1 200 ? 2.188 5.261 -9.557 1.00 89.88 200 VAL A CA 1
ATOM 1601 C C . VAL A 1 200 ? 2.826 5.798 -10.837 1.00 89.88 200 VAL A C 1
ATOM 1603 O O . VAL A 1 200 ? 3.516 5.058 -11.540 1.00 89.88 200 VAL A O 1
ATOM 1606 N N . GLU A 1 201 ? 2.562 7.060 -11.167 1.00 86.69 201 GLU A N 1
ATOM 1607 C CA . GLU A 1 201 ? 3.021 7.660 -12.427 1.00 86.69 201 GLU A CA 1
ATOM 1608 C C . GLU A 1 201 ? 4.414 8.287 -12.308 1.00 86.69 201 GLU A C 1
ATOM 1610 O O . GLU A 1 201 ? 5.243 8.116 -13.200 1.00 86.69 201 GLU A O 1
ATOM 1615 N N . PHE A 1 202 ? 4.684 8.950 -11.185 1.00 86.44 202 PHE A N 1
ATOM 1616 C CA . PHE A 1 202 ? 5.917 9.677 -10.913 1.00 86.44 202 PHE A CA 1
ATOM 1617 C C . PHE A 1 202 ? 6.383 9.471 -9.473 1.00 86.44 202 PHE A C 1
ATOM 1619 O O . PHE A 1 202 ? 5.594 9.186 -8.564 1.00 86.44 202 PHE A O 1
ATOM 1626 N N . THR A 1 203 ? 7.674 9.701 -9.248 1.00 87.69 203 THR A N 1
ATOM 1627 C CA . THR A 1 203 ? 8.225 9.859 -7.904 1.00 87.69 203 THR A CA 1
ATOM 1628 C C . THR A 1 203 ? 8.407 11.334 -7.540 1.00 87.69 203 THR A C 1
ATOM 1630 O O . THR A 1 203 ? 8.214 12.221 -8.371 1.00 87.69 203 THR A O 1
ATOM 1633 N N . GLY A 1 204 ? 8.743 11.620 -6.283 1.00 79.69 204 GLY A N 1
ATOM 1634 C CA . GLY A 1 204 ? 9.271 12.922 -5.878 1.00 79.69 204 GLY A CA 1
ATOM 1635 C C . GLY A 1 204 ? 8.800 13.394 -4.507 1.00 79.69 204 GLY A C 1
ATOM 1636 O O . GLY A 1 204 ? 7.898 12.826 -3.888 1.00 79.69 204 GLY A O 1
ATOM 1637 N N . ASN A 1 205 ? 9.425 14.474 -4.043 1.00 68.44 205 ASN A N 1
ATOM 1638 C CA . ASN A 1 205 ? 9.190 15.056 -2.727 1.00 68.44 205 ASN A CA 1
ATOM 1639 C C . ASN A 1 205 ? 8.524 16.429 -2.906 1.00 68.44 205 ASN A C 1
ATOM 1641 O O . ASN A 1 205 ? 9.203 17.431 -3.112 1.00 68.44 205 ASN A O 1
ATOM 1645 N N . PHE A 1 206 ? 7.196 16.468 -2.806 1.00 63.38 206 PHE A N 1
ATOM 1646 C CA . PHE A 1 206 ? 6.347 17.669 -2.861 1.00 63.38 206 PHE A CA 1
ATOM 1647 C C . PHE A 1 206 ? 6.259 18.385 -4.217 1.00 63.38 206 PHE A C 1
ATOM 1649 O O . PHE A 1 206 ? 5.208 18.326 -4.843 1.00 63.38 206 PHE A O 1
ATOM 1656 N N . GLU A 1 207 ? 7.303 19.088 -4.662 1.00 65.31 207 GLU A N 1
ATOM 1657 C CA . GLU A 1 207 ? 7.150 20.135 -5.695 1.00 65.31 207 GLU A CA 1
ATOM 1658 C C . GLU A 1 207 ? 7.491 19.699 -7.124 1.00 65.31 207 GLU A C 1
ATOM 1660 O O . GLU A 1 207 ? 7.020 20.316 -8.077 1.00 65.31 207 GLU A O 1
ATOM 1665 N N . ALA A 1 208 ? 8.268 18.628 -7.297 1.00 74.31 208 ALA A N 1
ATOM 1666 C CA . ALA A 1 208 ? 8.685 18.160 -8.616 1.00 74.31 208 ALA A CA 1
ATOM 1667 C C . ALA A 1 208 ? 8.272 16.707 -8.856 1.00 74.31 208 ALA A C 1
ATOM 1669 O O . ALA A 1 208 ? 8.583 15.821 -8.053 1.00 74.31 208 ALA A O 1
ATOM 1670 N N . LEU A 1 209 ? 7.611 16.471 -9.990 1.00 84.44 209 LEU A N 1
ATOM 1671 C CA . LEU A 1 209 ? 7.453 15.136 -10.553 1.00 84.44 209 LEU A CA 1
ATOM 1672 C C . LEU A 1 209 ? 8.816 14.681 -11.073 1.00 84.44 209 LEU A C 1
ATOM 1674 O O . LEU A 1 209 ? 9.455 15.370 -11.867 1.00 84.44 209 LEU A O 1
ATOM 1678 N N . GLN A 1 210 ? 9.262 13.528 -10.602 1.00 86.19 210 GLN A N 1
ATOM 1679 C CA . GLN A 1 210 ? 10.523 12.917 -10.980 1.00 86.19 210 GLN A CA 1
ATOM 1680 C C . GLN A 1 210 ? 10.251 11.554 -11.618 1.00 86.19 210 GLN A C 1
ATOM 1682 O O . GLN A 1 210 ? 9.280 10.879 -11.256 1.00 86.19 210 GLN A O 1
ATOM 1687 N N . PRO A 1 211 ? 11.090 11.118 -12.571 1.00 86.69 211 PRO A N 1
ATOM 1688 C CA . PRO A 1 211 ? 11.049 9.738 -13.025 1.00 86.69 211 PRO A CA 1
ATOM 1689 C C . PRO A 1 211 ? 11.339 8.792 -11.853 1.00 86.69 211 PRO A C 1
ATOM 1691 O O . PRO A 1 211 ? 11.870 9.191 -10.815 1.00 86.69 211 PRO A O 1
ATOM 1694 N N . PHE A 1 212 ? 10.985 7.524 -12.013 1.00 89.31 212 PHE A N 1
ATOM 1695 C CA . PHE A 1 212 ? 11.419 6.503 -11.070 1.00 89.31 212 PHE A CA 1
ATOM 1696 C C . PHE A 1 212 ? 12.945 6.348 -11.132 1.00 89.31 212 PHE A C 1
ATOM 1698 O O . PHE A 1 212 ? 13.496 6.333 -12.235 1.00 89.31 212 PHE A O 1
ATOM 1705 N N . PRO A 1 213 ? 13.629 6.235 -9.980 1.00 89.88 213 PRO A N 1
ATOM 1706 C CA . PRO A 1 213 ? 15.017 5.792 -9.947 1.00 89.88 213 PRO A CA 1
ATOM 1707 C C . PRO A 1 213 ? 15.157 4.402 -10.567 1.00 89.88 213 PRO A C 1
ATOM 1709 O O . PRO A 1 213 ? 14.209 3.618 -10.541 1.00 89.88 213 PRO A O 1
ATOM 1712 N N . GLU A 1 214 ? 16.344 4.081 -11.078 1.00 88.00 214 GLU A N 1
ATOM 1713 C CA . GLU A 1 214 ? 16.631 2.744 -11.596 1.00 88.00 214 GLU A CA 1
ATOM 1714 C C . GLU A 1 214 ? 16.424 1.685 -10.509 1.00 88.00 214 GLU A C 1
ATOM 1716 O O . GLU A 1 214 ? 16.935 1.808 -9.390 1.00 88.00 214 GLU A O 1
ATOM 1721 N N . VAL A 1 215 ? 15.694 0.625 -10.852 1.00 89.12 215 VAL A N 1
ATOM 1722 C CA . VAL A 1 215 ? 15.440 -0.501 -9.953 1.00 89.12 215 VAL A CA 1
ATOM 1723 C C . VAL A 1 215 ? 16.050 -1.749 -10.551 1.00 89.12 215 VAL A C 1
ATOM 1725 O O . VAL A 1 215 ? 15.877 -2.044 -11.729 1.00 89.12 215 VAL A O 1
ATOM 1728 N N . ASP A 1 216 ? 16.775 -2.488 -9.722 1.00 89.19 216 ASP A N 1
ATOM 1729 C CA . ASP A 1 216 ? 17.320 -3.773 -10.121 1.00 89.19 216 ASP A CA 1
ATOM 1730 C C . ASP A 1 216 ? 16.204 -4.811 -10.230 1.00 89.19 216 ASP A C 1
ATOM 1732 O O . ASP A 1 216 ? 15.537 -5.131 -9.244 1.00 89.19 216 ASP A O 1
ATOM 1736 N N . PHE A 1 217 ? 15.996 -5.324 -11.440 1.00 88.00 217 PHE A N 1
ATOM 1737 C CA . PHE A 1 217 ? 14.971 -6.323 -11.712 1.00 88.00 217 PHE A CA 1
ATOM 1738 C C . PHE A 1 217 ? 15.159 -7.588 -10.862 1.00 88.00 217 PHE A C 1
ATOM 1740 O O . PHE A 1 217 ? 14.197 -8.096 -10.290 1.00 88.00 217 PHE A O 1
ATOM 1747 N N . VAL A 1 218 ? 16.394 -8.085 -10.758 1.00 88.25 218 VAL A N 1
ATOM 1748 C CA . VAL A 1 218 ? 16.705 -9.328 -10.043 1.00 88.25 218 VAL A CA 1
ATOM 1749 C C . VAL A 1 218 ? 16.522 -9.121 -8.543 1.00 88.25 218 VAL A C 1
ATOM 1751 O O . VAL A 1 218 ? 15.824 -9.908 -7.902 1.00 88.25 218 VAL A O 1
ATOM 1754 N N . ASP A 1 219 ? 17.061 -8.031 -7.989 1.00 90.06 219 ASP A N 1
ATOM 1755 C CA . ASP A 1 219 ? 16.916 -7.742 -6.557 1.00 90.06 219 ASP A CA 1
ATOM 1756 C C . ASP A 1 219 ? 15.448 -7.518 -6.168 1.00 90.06 219 ASP A C 1
ATOM 1758 O O . ASP A 1 219 ? 15.023 -7.945 -5.090 1.00 90.06 219 ASP A O 1
ATOM 1762 N N . PHE A 1 220 ? 14.654 -6.880 -7.039 1.00 92.88 220 PHE A N 1
ATOM 1763 C CA . PHE A 1 220 ? 13.233 -6.644 -6.793 1.00 92.88 220 PHE A CA 1
ATOM 1764 C C . PHE A 1 220 ? 12.471 -7.956 -6.598 1.00 92.88 220 PHE A C 1
ATOM 1766 O O . PHE A 1 220 ? 11.791 -8.118 -5.585 1.00 92.88 220 PHE A O 1
ATOM 1773 N N . PHE A 1 221 ? 12.599 -8.909 -7.522 1.00 92.56 221 PHE A N 1
ATOM 1774 C CA . PHE A 1 221 ? 11.888 -10.187 -7.422 1.00 92.56 221 PHE A CA 1
ATOM 1775 C C . PHE A 1 221 ? 12.475 -11.111 -6.349 1.00 92.56 221 PHE A C 1
ATOM 1777 O O . PHE A 1 221 ? 11.713 -11.797 -5.673 1.00 92.56 221 PHE A O 1
ATOM 1784 N N . ASN A 1 222 ? 13.790 -11.070 -6.106 1.00 92.00 222 ASN A N 1
ATOM 1785 C CA . ASN A 1 222 ? 14.401 -11.784 -4.978 1.00 92.00 222 ASN A CA 1
ATOM 1786 C C . ASN A 1 222 ? 13.893 -11.275 -3.620 1.00 92.00 222 ASN A C 1
ATOM 1788 O O . ASN A 1 222 ? 13.817 -12.043 -2.664 1.00 92.00 222 ASN A O 1
ATOM 1792 N N . SER A 1 223 ? 13.522 -9.995 -3.536 1.00 93.75 223 SER A N 1
ATOM 1793 C CA . SER A 1 223 ? 12.931 -9.398 -2.331 1.00 93.75 223 SER A CA 1
ATOM 1794 C C . SER A 1 223 ? 11.433 -9.692 -2.170 1.00 93.75 223 SER A C 1
ATOM 1796 O O . SER A 1 223 ? 10.883 -9.413 -1.108 1.00 93.75 223 SER A O 1
ATOM 1798 N N . HIS A 1 224 ? 10.777 -10.250 -3.196 1.00 95.19 224 HIS A N 1
ATOM 1799 C CA . HIS A 1 224 ? 9.349 -10.591 -3.193 1.00 95.19 224 HIS A CA 1
ATOM 1800 C C . HIS A 1 224 ? 9.119 -12.010 -3.756 1.00 95.19 224 HIS A C 1
ATOM 1802 O O . HIS A 1 224 ? 8.447 -12.179 -4.780 1.00 95.19 224 HIS A O 1
ATOM 1808 N N . PRO A 1 225 ? 9.671 -13.058 -3.112 1.00 94.50 225 PRO A N 1
ATOM 1809 C CA . PRO A 1 225 ? 9.708 -14.417 -3.663 1.00 94.50 225 PRO A CA 1
ATOM 1810 C C . PRO A 1 225 ? 8.323 -15.065 -3.817 1.00 94.50 225 PRO A C 1
ATOM 1812 O O . PRO A 1 225 ? 8.166 -16.012 -4.586 1.00 94.50 225 PRO A O 1
ATOM 1815 N N . HIS A 1 226 ? 7.314 -14.563 -3.100 1.00 96.06 226 HIS A N 1
ATOM 1816 C CA . HIS A 1 226 ? 5.942 -15.074 -3.121 1.00 96.06 226 HIS A CA 1
ATOM 1817 C C . HIS A 1 226 ? 5.002 -14.297 -4.046 1.00 96.06 226 HIS A C 1
ATOM 1819 O O . HIS A 1 226 ? 3.805 -14.597 -4.083 1.00 96.06 226 HIS A O 1
ATOM 1825 N N . LEU A 1 227 ? 5.528 -13.333 -4.807 1.00 97.50 227 LEU A N 1
ATOM 1826 C CA . LEU A 1 227 ? 4.742 -12.511 -5.712 1.00 97.50 227 LEU A CA 1
ATOM 1827 C C . LEU A 1 227 ? 4.160 -13.360 -6.849 1.00 97.50 227 LEU A C 1
ATOM 1829 O O . LEU A 1 227 ? 4.890 -13.929 -7.656 1.00 97.50 227 LEU A O 1
ATOM 1833 N N . ARG A 1 228 ? 2.829 -13.416 -6.909 1.00 98.12 228 ARG A N 1
ATOM 1834 C CA . ARG A 1 228 ? 2.045 -14.155 -7.909 1.00 98.12 228 ARG A CA 1
ATOM 1835 C C . ARG A 1 228 ? 1.451 -13.262 -8.973 1.00 98.12 228 ARG A C 1
ATOM 1837 O O . ARG A 1 228 ? 1.462 -13.613 -10.146 1.00 98.12 228 ARG A O 1
ATOM 1844 N N . LYS A 1 229 ? 0.946 -12.099 -8.566 1.00 98.38 229 LYS A N 1
ATOM 1845 C CA . LYS A 1 229 ? 0.323 -11.136 -9.470 1.00 98.38 229 LYS A CA 1
ATOM 1846 C C . LYS A 1 229 ? 0.981 -9.781 -9.330 1.00 98.38 229 LYS A C 1
ATOM 1848 O O . LYS A 1 229 ? 1.004 -9.226 -8.231 1.00 98.38 229 LYS A O 1
ATOM 1853 N N . PHE A 1 230 ? 1.449 -9.234 -10.444 1.00 97.00 230 PHE A N 1
ATOM 1854 C CA . PHE A 1 230 ? 2.077 -7.922 -10.486 1.00 97.00 230 PHE A CA 1
ATOM 1855 C C . PHE A 1 230 ? 1.416 -7.030 -11.540 1.00 97.00 230 PHE A C 1
ATOM 1857 O O . PHE A 1 230 ? 1.615 -7.221 -12.736 1.00 97.00 230 PHE A O 1
ATOM 1864 N N . ASP A 1 231 ? 0.615 -6.057 -11.103 1.00 96.94 231 ASP A N 1
ATOM 1865 C CA . ASP A 1 231 ? 0.075 -5.007 -11.978 1.00 96.94 231 ASP A CA 1
ATOM 1866 C C . ASP A 1 231 ? 0.901 -3.737 -11.782 1.00 96.94 231 ASP A C 1
ATOM 1868 O O . ASP A 1 231 ? 1.031 -3.234 -10.665 1.00 96.94 231 ASP A O 1
ATOM 1872 N N . ILE A 1 232 ? 1.479 -3.224 -12.859 1.00 94.00 232 ILE A N 1
ATOM 1873 C CA . ILE A 1 232 ? 2.439 -2.132 -12.823 1.00 94.00 232 ILE A CA 1
ATOM 1874 C C . ILE A 1 232 ? 2.141 -1.099 -13.909 1.00 94.00 232 ILE A C 1
ATOM 1876 O O . ILE A 1 232 ? 1.789 -1.418 -15.045 1.00 94.00 232 ILE A O 1
ATOM 1880 N N . HIS A 1 233 ? 2.292 0.178 -13.567 1.00 90.94 233 HIS A N 1
ATOM 1881 C CA . HIS A 1 233 ? 2.258 1.258 -14.546 1.00 90.94 233 HIS A CA 1
ATOM 1882 C C . HIS A 1 233 ? 3.558 1.319 -15.358 1.00 90.94 233 HIS A C 1
ATOM 1884 O O . HIS A 1 233 ? 4.650 1.114 -14.824 1.00 90.94 233 HIS A O 1
ATOM 1890 N N . GLY A 1 234 ? 3.448 1.671 -16.640 1.00 84.12 234 GLY A N 1
ATOM 1891 C CA . GLY A 1 234 ? 4.560 1.673 -17.594 1.00 84.12 234 GLY A CA 1
ATOM 1892 C C . GLY A 1 234 ? 5.791 2.458 -17.137 1.00 84.12 234 GLY A C 1
ATOM 1893 O O . GLY A 1 234 ? 6.912 2.024 -17.375 1.00 84.12 234 GLY A O 1
ATOM 1894 N N . ALA A 1 235 ? 5.602 3.565 -16.412 1.00 85.62 235 ALA A N 1
ATOM 1895 C CA . ALA A 1 235 ? 6.707 4.370 -15.880 1.00 85.62 235 ALA A CA 1
ATOM 1896 C C . ALA A 1 235 ? 7.606 3.588 -14.901 1.00 85.62 235 ALA A C 1
ATOM 1898 O O . ALA A 1 235 ? 8.829 3.636 -15.013 1.00 85.62 235 ALA A O 1
ATOM 1899 N N . MET A 1 236 ? 7.009 2.826 -13.979 1.00 86.56 236 MET A N 1
ATOM 1900 C CA . MET A 1 236 ? 7.756 1.979 -13.045 1.00 86.56 236 MET A CA 1
ATOM 1901 C C . MET A 1 236 ? 8.356 0.761 -13.762 1.00 86.56 236 MET A C 1
ATOM 1903 O O . MET A 1 236 ? 9.466 0.341 -13.448 1.00 86.56 236 MET A O 1
ATOM 1907 N N . PHE A 1 237 ? 7.651 0.208 -14.755 1.00 87.94 237 PHE A N 1
ATOM 1908 C CA . PHE A 1 237 ? 8.175 -0.904 -15.550 1.00 87.94 237 PHE A CA 1
ATOM 1909 C C . PHE A 1 237 ? 9.447 -0.506 -16.312 1.00 87.94 237 PHE A C 1
ATOM 1911 O O . PHE A 1 237 ? 10.430 -1.239 -16.292 1.00 87.94 237 PHE A O 1
ATOM 1918 N N . ILE A 1 238 ? 9.475 0.692 -16.906 1.00 85.38 238 ILE A N 1
ATOM 1919 C CA . ILE A 1 238 ? 10.677 1.231 -17.555 1.00 85.38 238 ILE A CA 1
ATOM 1920 C C . ILE A 1 238 ? 11.844 1.295 -16.561 1.00 85.38 238 ILE A C 1
ATOM 1922 O O . ILE A 1 238 ? 12.942 0.863 -16.901 1.00 85.38 238 ILE A O 1
ATOM 1926 N N . ALA A 1 239 ? 11.615 1.766 -15.333 1.00 87.31 239 ALA A N 1
ATOM 1927 C CA . ALA A 1 239 ? 12.656 1.843 -14.309 1.00 87.31 239 ALA A CA 1
ATOM 1928 C C . ALA A 1 239 ? 13.203 0.475 -13.867 1.00 87.31 239 ALA A C 1
ATOM 1930 O O . ALA A 1 239 ? 14.402 0.362 -13.613 1.00 87.31 239 ALA A O 1
ATOM 1931 N N . LEU A 1 240 ? 12.365 -0.568 -13.841 1.00 84.62 240 LEU A N 1
ATOM 1932 C CA . LEU A 1 240 ? 12.807 -1.954 -13.622 1.00 84.62 240 LEU A CA 1
ATOM 1933 C C . LEU A 1 240 ? 13.674 -2.483 -14.774 1.00 84.62 240 LEU A C 1
ATOM 1935 O O . LEU A 1 240 ? 14.564 -3.299 -14.556 1.00 84.62 240 LEU A O 1
ATOM 1939 N N . CYS A 1 241 ? 13.420 -2.041 -16.008 1.00 80.12 241 CYS A N 1
ATOM 1940 C CA . CYS A 1 241 ? 14.164 -2.483 -17.189 1.00 80.12 241 CYS A CA 1
ATOM 1941 C C . CYS A 1 241 ? 15.443 -1.675 -17.461 1.00 80.12 241 CYS A C 1
ATOM 1943 O O . CYS A 1 241 ? 16.274 -2.108 -18.261 1.00 80.12 241 CYS A O 1
ATOM 1945 N N . GLN A 1 242 ? 15.602 -0.500 -16.843 1.00 78.25 242 GLN A N 1
ATOM 1946 C CA . GLN A 1 242 ? 16.760 0.373 -17.063 1.00 78.25 242 GLN A CA 1
ATOM 1947 C C . GLN A 1 2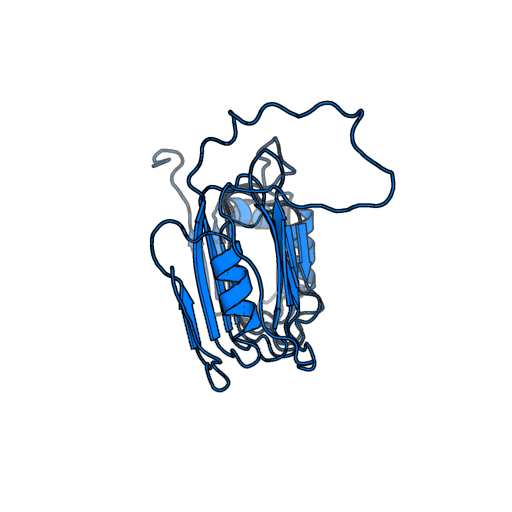42 ? 18.057 -0.265 -16.564 1.00 78.25 242 GLN A C 1
ATOM 1949 O O . GLN A 1 242 ? 19.071 -0.248 -17.269 1.00 78.25 242 GLN A O 1
ATOM 1954 N N . LYS A 1 243 ? 18.015 -0.896 -15.386 1.00 77.50 243 LYS A N 1
ATOM 1955 C CA . LYS A 1 243 ? 19.172 -1.587 -14.829 1.00 77.50 243 LYS A CA 1
ATOM 1956 C C . LYS A 1 243 ? 19.268 -2.990 -15.429 1.00 77.50 243 LYS A C 1
ATOM 1958 O O . LYS A 1 243 ? 18.511 -3.898 -15.100 1.00 77.50 243 LYS A O 1
ATOM 1963 N N . ASN A 1 244 ? 20.212 -3.159 -16.352 1.00 65.38 244 ASN A N 1
ATOM 1964 C CA . ASN A 1 244 ? 20.370 -4.350 -17.197 1.00 65.38 244 ASN A CA 1
ATOM 1965 C C . ASN A 1 244 ? 21.005 -5.555 -16.467 1.00 65.38 244 ASN A C 1
ATOM 1967 O O . ASN A 1 244 ? 21.820 -6.277 -17.041 1.00 65.38 244 ASN A O 1
ATOM 1971 N N . SER A 1 245 ? 20.644 -5.793 -15.208 1.00 67.69 245 SER A N 1
ATOM 1972 C CA . SER A 1 245 ? 21.224 -6.861 -14.382 1.00 67.69 245 SER A CA 1
ATOM 1973 C C . SER A 1 245 ? 20.981 -8.253 -14.965 1.00 67.69 245 SER A C 1
ATOM 1975 O O . SER A 1 245 ? 21.791 -9.144 -14.760 1.00 67.69 245 SER A O 1
ATOM 1977 N N . LEU A 1 246 ? 19.954 -8.421 -15.806 1.00 66.06 246 LEU A N 1
ATOM 1978 C CA . LEU A 1 246 ? 19.706 -9.652 -16.566 1.00 66.06 246 LEU A CA 1
ATOM 1979 C C . LEU A 1 246 ? 20.787 -9.963 -17.618 1.00 66.06 246 LEU A C 1
ATOM 1981 O O . LEU A 1 246 ? 20.985 -11.126 -17.948 1.00 66.06 246 LEU A O 1
ATOM 1985 N N . LYS A 1 247 ? 21.520 -8.964 -18.137 1.00 64.88 247 LYS A N 1
ATOM 1986 C CA . LYS A 1 247 ? 22.617 -9.200 -19.101 1.00 64.88 247 LYS A CA 1
ATOM 1987 C C . LYS A 1 247 ? 23.864 -9.805 -18.457 1.00 64.88 247 LYS A C 1
ATOM 1989 O O . LYS A 1 247 ? 24.673 -10.409 -19.153 1.00 64.88 247 LYS A O 1
ATOM 1994 N N . HIS A 1 248 ? 24.022 -9.611 -17.151 1.00 63.06 248 HIS A N 1
ATOM 1995 C CA . HIS A 1 248 ? 25.118 -10.157 -16.348 1.00 63.06 248 HIS A CA 1
ATOM 1996 C C . HIS A 1 248 ? 24.623 -11.161 -15.297 1.00 63.06 248 HIS A C 1
ATOM 1998 O O . HIS A 1 248 ? 25.409 -11.622 -14.473 1.00 63.06 248 HIS A O 1
ATOM 2004 N N . GLY A 1 249 ? 23.322 -11.454 -15.305 1.00 60.19 249 GLY A N 1
ATOM 2005 C CA . GLY A 1 249 ? 22.649 -12.274 -14.315 1.00 60.19 249 GLY A CA 1
ATOM 2006 C C . GLY A 1 249 ? 22.870 -13.757 -14.565 1.00 60.19 249 GLY A C 1
ATOM 2007 O O . GLY A 1 249 ? 23.193 -14.180 -15.676 1.00 60.19 249 GLY A O 1
ATOM 2008 N N . ASP A 1 250 ? 22.681 -14.540 -13.508 1.00 64.44 250 ASP A N 1
ATOM 2009 C CA . ASP A 1 250 ? 22.639 -15.993 -13.593 1.00 64.44 250 ASP A CA 1
ATOM 2010 C C . ASP A 1 250 ? 21.585 -16.408 -14.643 1.00 64.44 250 ASP A C 1
ATOM 2012 O O . ASP A 1 250 ? 20.414 -16.039 -14.494 1.00 64.44 250 ASP A O 1
ATOM 2016 N N . PRO A 1 251 ? 21.950 -17.155 -15.704 1.00 67.31 251 PRO A N 1
ATOM 2017 C CA . PRO A 1 251 ? 20.979 -17.685 -16.662 1.00 67.31 251 PRO A CA 1
ATOM 2018 C C . PRO A 1 251 ? 19.906 -18.575 -16.003 1.00 67.31 251 PRO A C 1
ATOM 2020 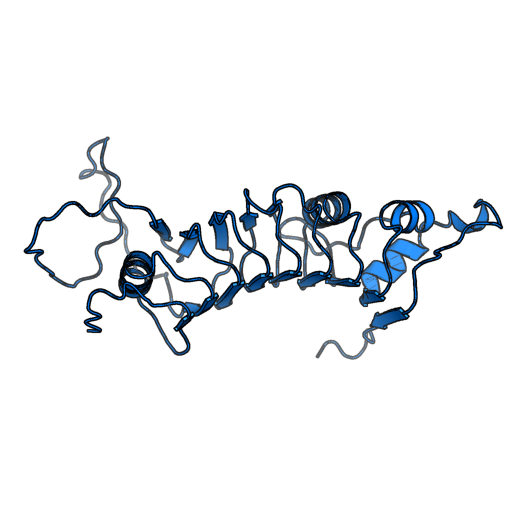O O . PRO A 1 251 ? 18.894 -18.865 -16.636 1.00 67.31 251 PRO A O 1
ATOM 2023 N N . GLY A 1 252 ? 20.104 -18.991 -14.745 1.00 75.44 252 GLY A N 1
ATOM 2024 C CA . GLY A 1 252 ? 19.129 -19.675 -13.900 1.00 75.44 252 GLY A CA 1
ATOM 2025 C C . GLY A 1 252 ? 18.198 -18.772 -13.078 1.00 75.44 252 GLY A C 1
ATOM 2026 O O . GLY A 1 252 ? 17.488 -19.299 -12.223 1.00 75.44 252 GLY A O 1
ATOM 2027 N N . PHE A 1 253 ? 18.176 -17.447 -13.279 1.00 83.62 253 PHE A N 1
ATOM 2028 C CA . PHE A 1 253 ? 17.232 -16.574 -12.572 1.00 83.62 253 PHE A CA 1
ATOM 2029 C C . PHE A 1 253 ? 15.777 -16.943 -12.906 1.00 83.62 253 PHE A C 1
ATOM 2031 O O . PHE A 1 253 ? 15.361 -16.946 -14.066 1.00 83.62 253 PHE A O 1
ATOM 2038 N N . LEU A 1 254 ? 14.994 -17.228 -11.867 1.00 84.94 254 LEU A N 1
ATOM 2039 C CA . LEU A 1 254 ? 13.595 -17.631 -11.962 1.00 84.94 254 LEU A CA 1
ATOM 2040 C C . LEU A 1 254 ? 12.745 -16.792 -11.012 1.00 84.94 254 LEU A C 1
ATOM 2042 O O . LEU A 1 254 ? 13.182 -16.435 -9.921 1.00 84.94 254 LEU A O 1
ATOM 2046 N N . ILE A 1 255 ? 11.495 -16.554 -11.408 1.00 90.19 255 ILE A N 1
ATOM 2047 C CA . ILE A 1 255 ? 10.473 -15.943 -10.554 1.00 90.19 255 ILE A CA 1
ATOM 2048 C C . ILE A 1 255 ? 9.376 -16.996 -10.333 1.00 90.19 255 ILE A C 1
ATOM 2050 O O . ILE A 1 255 ? 8.362 -16.993 -11.030 1.00 90.19 255 ILE A O 1
ATOM 2054 N N . PRO A 1 256 ? 9.596 -17.969 -9.432 1.00 86.25 256 PRO A N 1
ATOM 2055 C CA . PRO A 1 256 ? 8.877 -19.245 -9.442 1.00 86.25 256 PRO A CA 1
ATOM 2056 C C . PRO A 1 256 ? 7.386 -19.130 -9.110 1.00 86.25 256 PRO A C 1
ATOM 2058 O O . PRO A 1 256 ? 6.606 -19.985 -9.520 1.00 86.25 256 PRO A O 1
ATOM 2061 N N . CYS A 1 257 ? 6.987 -18.106 -8.356 1.00 95.00 257 CYS A N 1
ATOM 2062 C CA . CYS A 1 257 ? 5.596 -17.908 -7.959 1.00 95.00 257 CYS A CA 1
ATOM 2063 C C . CYS A 1 257 ? 4.813 -16.987 -8.895 1.00 95.00 257 CYS A C 1
ATOM 2065 O O . CYS A 1 257 ? 3.603 -16.896 -8.722 1.00 95.00 257 CYS A O 1
ATOM 2067 N N . LEU A 1 258 ? 5.458 -16.310 -9.851 1.00 96.56 258 LEU A N 1
ATOM 2068 C CA . LEU A 1 258 ? 4.806 -15.288 -10.667 1.00 96.56 258 LEU A CA 1
ATOM 2069 C C . LEU A 1 258 ? 3.903 -15.930 -11.724 1.00 96.56 258 LEU A C 1
ATOM 2071 O O . LEU A 1 258 ? 4.368 -16.570 -12.662 1.00 96.56 258 LEU A O 1
ATOM 2075 N N . GLU A 1 259 ? 2.602 -15.730 -11.562 1.00 97.50 259 GLU A N 1
ATOM 2076 C CA . GLU A 1 259 ? 1.541 -16.282 -12.405 1.00 97.50 259 GLU A CA 1
ATOM 2077 C C . GLU A 1 259 ? 1.067 -15.255 -13.447 1.00 97.50 259 GLU A C 1
ATOM 2079 O O . GLU A 1 259 ? 0.768 -15.612 -14.585 1.00 97.50 259 GLU A O 1
ATOM 2084 N N . GLU A 1 260 ? 1.005 -13.970 -13.079 1.00 97.19 260 GLU A N 1
ATOM 2085 C CA . GLU A 1 260 ? 0.441 -12.913 -13.922 1.00 97.19 260 GLU A CA 1
ATOM 2086 C C . GLU A 1 260 ? 1.214 -11.595 -13.778 1.00 97.19 260 GLU A C 1
ATOM 2088 O O . GLU A 1 260 ? 1.417 -11.085 -12.672 1.00 97.19 260 GLU A O 1
ATOM 2093 N N . VAL A 1 261 ? 1.577 -10.994 -14.916 1.00 94.75 261 VAL A N 1
ATOM 2094 C CA . VAL A 1 261 ? 2.108 -9.628 -14.989 1.00 94.75 261 VAL A CA 1
ATOM 2095 C C . VAL A 1 261 ? 1.238 -8.802 -15.921 1.00 94.75 261 VAL A C 1
ATOM 2097 O O . VAL A 1 261 ? 1.048 -9.156 -17.084 1.00 94.75 261 VAL A O 1
ATOM 2100 N N . VAL A 1 262 ? 0.741 -7.676 -15.419 1.00 95.50 262 VAL A N 1
ATOM 2101 C CA . VAL A 1 262 ? -0.035 -6.709 -16.194 1.00 95.50 262 VAL A CA 1
ATOM 2102 C C . VAL A 1 262 ? 0.735 -5.403 -16.234 1.00 95.50 262 VAL A C 1
ATOM 2104 O O . VAL A 1 262 ? 0.984 -4.787 -15.203 1.00 95.50 262 VAL A O 1
ATOM 2107 N N . ILE A 1 263 ? 1.100 -4.960 -17.433 1.00 92.56 263 ILE A N 1
ATOM 2108 C CA . ILE A 1 263 ? 1.793 -3.687 -17.630 1.00 92.56 263 ILE A CA 1
ATOM 2109 C C . ILE A 1 263 ? 0.807 -2.722 -18.273 1.00 92.56 263 ILE A C 1
ATOM 2111 O O . ILE A 1 263 ? 0.415 -2.883 -19.428 1.00 92.56 263 ILE A O 1
ATOM 2115 N N . THR A 1 264 ? 0.397 -1.705 -17.521 1.00 88.12 264 THR A N 1
ATOM 2116 C CA . THR A 1 264 ? -0.485 -0.657 -18.033 1.00 88.12 264 THR A CA 1
ATOM 2117 C C . THR A 1 264 ? 0.361 0.455 -18.648 1.00 88.12 264 THR A C 1
ATOM 2119 O O . THR A 1 264 ? 0.973 1.245 -17.928 1.00 88.12 264 THR A O 1
ATOM 2122 N N . MET A 1 265 ? 0.370 0.549 -19.976 1.00 80.75 265 MET A N 1
ATOM 2123 C CA . MET A 1 265 ? 0.999 1.649 -20.711 1.00 80.75 265 MET A CA 1
ATOM 2124 C C . MET A 1 265 ? -0.062 2.697 -21.062 1.00 80.75 265 MET A C 1
ATOM 2126 O O . MET A 1 265 ? -1.061 2.362 -21.698 1.00 80.75 265 MET A O 1
ATOM 2130 N N . ARG A 1 266 ? 0.144 3.964 -20.687 1.00 70.00 266 ARG A N 1
ATOM 2131 C CA . ARG A 1 266 ? -0.621 5.073 -21.279 1.00 70.00 266 ARG A CA 1
ATOM 2132 C C . ARG A 1 266 ? 0.109 5.586 -22.511 1.00 70.00 266 ARG A C 1
ATOM 2134 O O . ARG A 1 266 ? 1.331 5.725 -22.498 1.00 70.00 266 ARG A O 1
ATOM 2141 N N . SER A 1 267 ? -0.644 5.861 -23.571 1.00 54.53 267 SER A N 1
ATOM 2142 C CA . SER A 1 267 ? -0.104 6.560 -24.734 1.00 54.53 267 SER A CA 1
ATOM 2143 C C . SER A 1 267 ? 0.276 7.985 -24.321 1.00 54.53 267 SER A C 1
ATOM 2145 O O . SER A 1 267 ? -0.565 8.660 -23.723 1.00 54.53 267 SER A O 1
ATOM 2147 N N . PRO A 1 268 ? 1.474 8.492 -24.669 1.00 53.31 268 PRO A N 1
ATOM 2148 C CA . PRO A 1 268 ? 1.821 9.895 -24.440 1.00 53.31 268 PRO A CA 1
ATOM 2149 C C . PRO A 1 268 ? 0.896 10.879 -25.184 1.00 53.31 268 PRO A C 1
ATOM 2151 O O . PRO A 1 268 ? 0.962 12.075 -24.929 1.00 53.31 268 PRO A O 1
ATOM 2154 N N . LEU A 1 269 ? 0.035 10.391 -26.089 1.00 48.22 269 LEU A N 1
ATOM 2155 C CA . LEU A 1 269 ? -0.900 11.201 -26.876 1.00 48.22 269 LEU A CA 1
ATOM 2156 C C . LEU A 1 269 ? -2.293 11.365 -26.244 1.00 48.22 269 LEU A C 1
ATOM 2158 O O . LEU A 1 269 ? -3.024 12.243 -26.683 1.00 48.22 269 LEU A O 1
ATOM 2162 N N . ASN A 1 270 ? -2.653 10.575 -25.225 1.00 44.69 270 ASN A N 1
ATOM 2163 C CA . ASN A 1 270 ? -3.942 10.682 -24.527 1.00 44.69 270 ASN A CA 1
ATOM 2164 C C . ASN A 1 270 ? -3.696 10.849 -23.024 1.00 44.69 270 ASN A C 1
ATOM 2166 O O . ASN A 1 270 ? -3.796 9.900 -22.244 1.00 44.69 270 ASN A O 1
ATOM 2170 N N . ALA A 1 271 ? -3.329 12.068 -22.637 1.00 37.53 271 ALA A N 1
ATOM 2171 C CA . ALA A 1 271 ? -3.394 12.521 -21.255 1.00 37.53 271 ALA A CA 1
ATOM 2172 C C . ALA A 1 271 ? -4.792 13.101 -20.973 1.00 37.53 271 ALA A C 1
ATOM 2174 O O . ALA A 1 271 ? -4.903 14.280 -20.673 1.00 37.53 271 ALA A O 1
ATOM 2175 N N . GLU A 1 272 ? -5.833 12.277 -21.132 1.00 31.95 272 GLU A N 1
ATOM 2176 C CA . GLU A 1 272 ? -7.214 12.470 -20.653 1.00 31.95 272 GLU A CA 1
ATOM 2177 C C . GLU A 1 272 ? -7.919 11.107 -20.578 1.00 31.95 272 GLU A C 1
ATOM 2179 O O . GLU A 1 272 ? -7.810 10.325 -21.554 1.00 31.95 272 GLU A O 1
#